Protein AF-A0AAX0Z2R6-F1 (afdb_monomer_lite)

Radius of gyration: 17.7 Å; chains: 1; bounding box: 43×33×50 Å

Foldseek 3Di:
DLPDPLVVLLVCLVVLNLVSLVNNLVVQLPPDPPDDPPNLAAGDPVSLVSLLVSLLVNLNQVSLQSSLLSCLSVQNNVSSLSSLVSNVVVPDPVSCLQSVVCVVCPVQNGFDQAPADAAFKWAFPDDPCGIDGPAPPWPWAHDRSWIFTDDPNDTWTWTATPVGWIFTSDVRSPRHIIHHDPPGRDHDDDPDHPPDD

Structure (mmCIF, N/CA/C/O backbone):
data_AF-A0AAX0Z2R6-F1
#
_entry.id   AF-A0AAX0Z2R6-F1
#
loop_
_atom_site.group_PDB
_atom_site.id
_atom_site.type_symbol
_atom_site.label_atom_id
_atom_site.label_alt_id
_atom_site.label_comp_id
_atom_site.label_asym_id
_atom_site.label_entity_id
_atom_site.label_seq_id
_atom_site.pdbx_PDB_ins_code
_atom_site.Cartn_x
_atom_site.Cartn_y
_atom_site.Cartn_z
_atom_site.occupancy
_atom_site.B_iso_or_equiv
_atom_site.auth_seq_id
_atom_site.auth_comp_id
_atom_site.auth_asym_id
_atom_site.auth_atom_id
_atom_site.pdbx_PDB_model_num
ATOM 1 N N . LEU A 1 1 ? -13.708 15.760 19.720 1.00 61.41 1 LEU A N 1
ATOM 2 C CA . LEU A 1 1 ? -12.783 14.630 19.450 1.00 61.41 1 LEU A CA 1
ATOM 3 C C . LEU A 1 1 ? -11.475 15.048 18.773 1.00 61.41 1 LEU A C 1
ATOM 5 O O . LEU A 1 1 ? -10.521 14.299 18.900 1.00 61.41 1 LEU A O 1
ATOM 9 N N . ALA A 1 2 ? -11.395 16.188 18.067 1.00 55.06 2 ALA A N 1
ATOM 10 C CA . ALA A 1 2 ? -10.161 16.590 17.373 1.00 55.06 2 ALA A CA 1
ATOM 11 C C . ALA A 1 2 ? -8.944 16.786 18.306 1.00 55.06 2 ALA A C 1
ATOM 13 O O . ALA A 1 2 ? -7.825 16.566 17.860 1.00 55.06 2 ALA A O 1
ATOM 14 N N . GLU A 1 3 ? -9.184 17.107 19.582 1.00 64.06 3 GLU A N 1
ATOM 15 C CA . GLU A 1 3 ? -8.170 17.342 20.627 1.00 64.06 3 GLU A CA 1
ATOM 16 C C . GLU A 1 3 ? -8.307 16.373 21.822 1.00 64.06 3 GLU A C 1
ATOM 18 O O . GLU A 1 3 ? -7.808 16.634 22.913 1.00 64.06 3 GLU A O 1
ATOM 23 N N . ALA A 1 4 ? -9.051 15.272 21.659 1.00 73.31 4 ALA A N 1
ATOM 24 C CA . ALA A 1 4 ? -9.264 14.319 22.748 1.00 73.31 4 ALA A CA 1
ATOM 25 C C . ALA A 1 4 ? -7.947 13.603 23.110 1.00 73.31 4 ALA A C 1
ATOM 27 O O . ALA A 1 4 ? -7.207 13.250 22.201 1.00 73.31 4 ALA A O 1
ATOM 28 N N . PRO A 1 5 ? -7.648 13.321 24.391 1.00 86.06 5 PRO A N 1
ATOM 29 C CA . PRO A 1 5 ? -6.484 12.516 2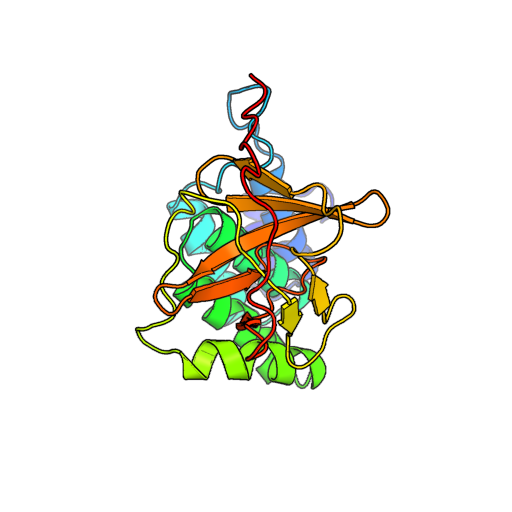4.758 1.00 86.06 5 PRO A CA 1
ATOM 30 C C . PRO A 1 5 ? -6.514 11.130 24.082 1.00 86.06 5 PRO A C 1
ATOM 32 O O . PRO A 1 5 ? -7.600 10.602 23.811 1.00 86.06 5 PRO A O 1
ATOM 35 N N . PRO A 1 6 ? -5.349 10.493 23.843 1.00 85.94 6 PRO A N 1
ATOM 36 C CA . PRO A 1 6 ? -5.254 9.259 23.057 1.00 85.94 6 PRO A CA 1
ATOM 37 C C . PRO A 1 6 ? -6.112 8.117 23.618 1.00 85.94 6 PRO A C 1
ATOM 39 O O . PRO A 1 6 ? -6.746 7.401 22.850 1.00 85.94 6 PRO A O 1
ATOM 42 N N . GLU A 1 7 ? -6.231 7.993 24.942 1.00 90.00 7 GLU A N 1
ATOM 43 C CA . GLU A 1 7 ? -7.103 6.994 25.580 1.00 90.00 7 GLU A CA 1
ATOM 44 C C . GLU A 1 7 ? -8.593 7.229 25.294 1.00 90.00 7 GLU A C 1
ATOM 46 O O . GLU A 1 7 ? -9.380 6.292 25.157 1.00 90.00 7 GLU A O 1
ATOM 51 N N . GLN A 1 8 ? -9.014 8.493 25.200 1.00 91.38 8 GLN A N 1
ATOM 52 C CA . GLN A 1 8 ? -10.384 8.828 24.826 1.00 91.38 8 GLN A CA 1
ATOM 53 C C . GLN A 1 8 ? -10.616 8.587 23.332 1.00 91.38 8 GLN A C 1
ATOM 55 O O . GLN A 1 8 ? -11.660 8.052 22.965 1.00 91.38 8 GLN A O 1
ATOM 60 N N . ALA A 1 9 ? -9.649 8.928 22.476 1.00 91.38 9 ALA A N 1
ATOM 61 C CA . ALA A 1 9 ? -9.717 8.629 21.048 1.00 91.38 9 ALA A CA 1
ATOM 62 C C . ALA A 1 9 ? -9.782 7.115 20.782 1.00 91.38 9 ALA A C 1
ATOM 64 O O . ALA A 1 9 ? -10.554 6.679 19.926 1.00 91.38 9 ALA A O 1
ATOM 65 N N . GLN A 1 10 ? -9.031 6.316 21.548 1.00 90.94 10 GLN A N 1
ATOM 66 C CA . GLN A 1 10 ? -9.084 4.859 21.481 1.00 90.94 10 GLN A CA 1
ATOM 67 C C . GLN A 1 10 ? -10.453 4.320 21.888 1.00 90.94 10 GLN A C 1
ATOM 69 O O . GLN A 1 10 ? -11.045 3.591 21.099 1.00 90.94 10 GLN A O 1
ATOM 74 N N . ARG A 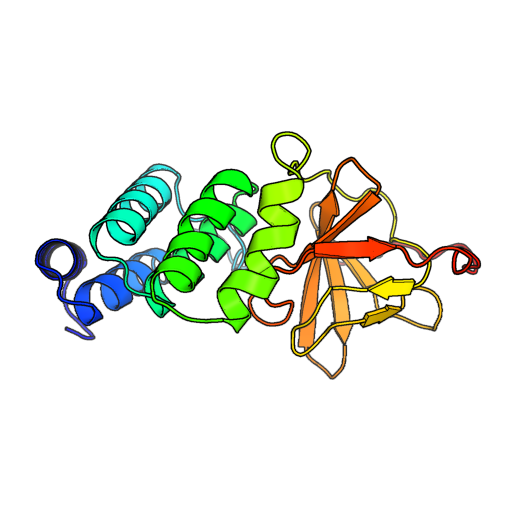1 11 ? -10.988 4.714 23.051 1.00 92.81 11 ARG A N 1
ATOM 75 C CA . ARG A 1 11 ? -12.332 4.284 23.478 1.00 92.81 11 ARG A CA 1
ATOM 76 C C . ARG A 1 11 ? -13.400 4.640 22.450 1.00 92.81 11 ARG A C 1
ATOM 78 O O . ARG A 1 11 ? -14.163 3.779 22.040 1.00 92.81 11 ARG A O 1
ATOM 85 N N . ALA A 1 12 ? -13.379 5.874 21.945 1.00 92.25 12 ALA A N 1
ATOM 86 C CA . ALA A 1 12 ? -14.306 6.302 20.902 1.00 92.25 12 ALA A CA 1
ATOM 87 C C . ALA A 1 12 ? -14.162 5.462 19.619 1.00 92.25 12 ALA A C 1
ATOM 89 O O . ALA A 1 12 ? -15.158 5.129 18.985 1.00 92.25 12 ALA A O 1
ATOM 90 N N . CYS A 1 13 ? -12.935 5.095 19.231 1.00 92.88 13 CYS A N 1
ATOM 91 C CA . CYS A 1 13 ? -12.725 4.184 18.108 1.00 92.88 13 CYS A CA 1
ATOM 92 C C . CYS A 1 13 ? -13.305 2.793 18.387 1.00 92.88 13 CYS A C 1
ATOM 94 O O . CYS A 1 13 ? -13.978 2.238 17.527 1.00 92.88 13 CYS A O 1
ATOM 96 N N . GLU A 1 14 ? -13.074 2.239 19.578 1.00 92.00 14 GLU A N 1
ATOM 97 C CA . GLU A 1 14 ? -13.593 0.930 19.997 1.00 92.00 14 GLU A CA 1
ATOM 98 C C . GLU A 1 14 ? -15.130 0.896 20.029 1.00 92.00 14 GLU A C 1
ATOM 100 O O . GLU A 1 14 ? -15.725 -0.113 19.657 1.00 92.00 14 GLU A O 1
ATOM 105 N N . GLU A 1 15 ? -15.765 2.022 20.353 1.00 92.75 15 GLU A N 1
ATOM 106 C CA . GLU A 1 15 ? -17.218 2.241 20.300 1.00 92.75 15 GLU A CA 1
ATOM 107 C C . GLU A 1 15 ? -17.766 2.475 18.875 1.00 92.75 15 GLU A C 1
ATOM 109 O O . GLU A 1 15 ? -18.962 2.704 18.697 1.00 92.75 15 GLU A O 1
ATOM 114 N N . GLY A 1 16 ? -16.919 2.435 17.841 1.00 87.44 16 GLY A N 1
ATOM 115 C CA . GLY A 1 16 ? -17.327 2.610 16.442 1.00 87.44 16 GLY A CA 1
ATOM 116 C C . GLY A 1 16 ? -17.438 4.055 15.972 1.00 87.44 16 GLY A C 1
ATOM 117 O O . GLY A 1 16 ? -17.896 4.327 14.859 1.00 87.44 16 GLY A O 1
ATOM 118 N N . VAL A 1 17 ? -16.960 5.015 16.762 1.00 90.06 17 VAL A N 1
ATOM 119 C CA . VAL A 1 17 ? -16.895 6.414 16.342 1.00 90.06 17 VAL A CA 1
ATOM 120 C C . VAL A 1 17 ? -15.693 6.599 15.416 1.00 90.06 17 VAL A C 1
ATOM 122 O O . VAL A 1 17 ? -14.554 6.764 15.856 1.00 90.06 17 VAL A O 1
ATOM 125 N N . GLY A 1 18 ? -15.934 6.643 14.102 1.00 85.94 18 GLY A N 1
ATOM 126 C CA . GLY A 1 18 ? -14.867 6.764 13.093 1.00 85.94 18 GLY A CA 1
ATOM 127 C C . GLY A 1 18 ? -13.947 7.987 13.266 1.00 85.94 18 GLY A C 1
ATOM 128 O O . GLY A 1 18 ? -12.752 7.933 12.951 1.00 85.94 18 GLY A O 1
ATOM 129 N N . ALA A 1 19 ? -14.464 9.084 13.834 1.00 87.62 19 ALA A N 1
ATOM 130 C CA . ALA A 1 19 ? -13.659 10.251 14.199 1.00 87.62 19 ALA A CA 1
ATOM 131 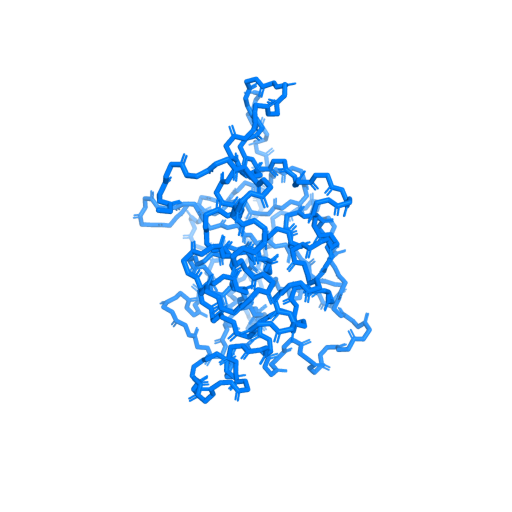C C . ALA A 1 19 ? -12.642 9.945 15.317 1.00 87.62 19 ALA A C 1
ATOM 133 O O . ALA A 1 19 ? -11.546 10.506 15.299 1.00 87.62 19 ALA A O 1
ATOM 134 N N . GLY A 1 20 ? -12.978 9.036 16.239 1.00 91.31 20 GLY A N 1
ATOM 135 C CA . GLY A 1 20 ? -12.081 8.515 17.271 1.00 91.31 20 GLY A CA 1
ATOM 136 C C . GLY A 1 20 ? -10.920 7.730 16.668 1.00 91.31 20 GLY A C 1
ATOM 137 O O . GLY A 1 20 ? -9.769 8.031 16.968 1.00 91.31 20 GLY A O 1
ATOM 138 N N . CYS A 1 21 ? -11.190 6.828 15.717 1.00 92.44 21 CYS A N 1
ATOM 139 C CA . CYS A 1 21 ? -10.135 6.069 15.029 1.00 92.44 21 CYS A CA 1
ATOM 140 C C . CYS A 1 21 ? -9.162 6.981 14.275 1.00 92.44 21 CYS A C 1
ATOM 142 O O . CYS A 1 21 ? -7.943 6.839 14.365 1.00 92.44 21 CYS A O 1
ATOM 144 N N . SER A 1 22 ? -9.706 7.977 13.574 1.00 90.06 22 SER A N 1
ATOM 145 C CA . SER A 1 22 ? -8.893 8.962 12.857 1.00 90.06 22 SER A CA 1
ATOM 146 C C . SER A 1 22 ? -8.070 9.839 13.810 1.00 90.06 22 SER A C 1
ATOM 148 O O . SER A 1 22 ? -6.949 10.212 13.476 1.00 90.06 22 SER A O 1
ATOM 150 N N . ALA A 1 23 ? -8.614 10.191 14.980 1.00 91.25 23 ALA A N 1
ATOM 151 C CA . ALA A 1 23 ? -7.888 10.940 16.003 1.00 91.25 23 ALA A CA 1
ATOM 152 C C . ALA A 1 23 ? -6.760 10.105 16.618 1.00 91.25 23 ALA A C 1
ATOM 154 O O . ALA A 1 23 ? -5.638 10.594 16.705 1.00 91.25 23 ALA A O 1
ATOM 155 N N . LEU A 1 24 ? -7.020 8.839 16.954 1.00 92.31 24 LEU A N 1
ATOM 156 C CA . LEU A 1 24 ? -6.014 7.935 17.509 1.00 92.31 24 LEU A CA 1
ATOM 157 C C . LEU A 1 24 ? -4.820 7.765 16.564 1.00 92.31 24 LEU A C 1
ATOM 159 O O . LEU A 1 24 ? -3.679 7.907 16.996 1.00 92.31 24 LEU A O 1
ATOM 163 N N . LEU A 1 25 ? -5.081 7.532 15.271 1.00 91.19 25 LEU A N 1
ATOM 164 C CA . LEU A 1 25 ? -4.021 7.451 14.264 1.00 91.19 25 LEU A CA 1
ATOM 165 C C . LEU A 1 25 ? -3.168 8.727 14.257 1.00 91.19 25 LEU A C 1
A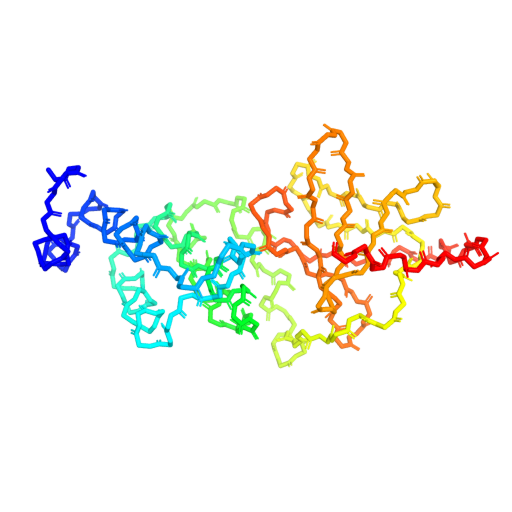TOM 167 O O . LEU A 1 25 ? -1.946 8.643 14.326 1.00 91.19 25 LEU A O 1
ATOM 171 N N . ARG A 1 26 ? -3.796 9.912 14.247 1.00 89.81 26 ARG A N 1
ATOM 172 C CA . ARG A 1 26 ? -3.065 11.188 14.303 1.00 89.81 26 ARG A CA 1
ATOM 173 C C . ARG A 1 26 ? -2.235 11.339 15.576 1.00 89.81 26 ARG A C 1
ATOM 175 O O . ARG A 1 26 ? -1.127 11.845 15.484 1.00 89.81 26 ARG A O 1
ATOM 182 N N . HIS A 1 27 ? -2.727 10.898 16.735 1.00 89.94 27 HIS A N 1
ATOM 183 C CA . HIS A 1 27 ? -1.950 10.957 17.977 1.00 89.94 27 HIS A CA 1
ATOM 184 C C . HIS A 1 27 ? -0.683 10.114 17.913 1.00 89.94 27 HIS A C 1
ATOM 186 O O . HIS A 1 27 ? 0.365 10.573 18.358 1.00 89.94 27 HIS A O 1
ATOM 192 N N . PHE A 1 28 ? -0.765 8.907 17.354 1.00 90.00 28 PHE A N 1
ATOM 193 C CA . PHE A 1 28 ? 0.414 8.059 17.202 1.00 90.00 28 PHE A CA 1
ATOM 194 C C . PHE A 1 28 ? 1.413 8.661 16.213 1.00 90.00 28 PHE A C 1
ATOM 196 O O . PHE A 1 28 ? 2.602 8.682 16.508 1.00 90.00 28 PHE A O 1
ATOM 203 N N . LEU A 1 29 ? 0.936 9.228 15.101 1.00 86.25 29 LEU A N 1
ATOM 204 C CA . LEU A 1 29 ? 1.792 9.889 14.108 1.00 86.25 29 LEU A CA 1
ATOM 205 C C . LEU A 1 29 ? 2.417 11.199 14.615 1.00 86.25 29 LEU A C 1
ATOM 207 O O . LEU A 1 29 ? 3.520 11.545 14.213 1.00 86.25 29 LEU A O 1
ATOM 211 N N . ALA A 1 30 ? 1.721 11.941 15.480 1.00 81.38 30 ALA A N 1
ATOM 212 C CA . ALA A 1 30 ? 2.200 13.209 16.030 1.00 81.38 30 ALA A CA 1
ATOM 213 C C . ALA A 1 30 ? 3.148 13.039 17.229 1.00 81.38 30 ALA A C 1
ATOM 215 O O . ALA A 1 30 ? 3.762 14.015 17.665 1.00 81.38 30 ALA A O 1
ATOM 216 N N . ALA A 1 31 ? 3.252 11.833 17.798 1.00 65.75 31 ALA A N 1
ATOM 217 C CA . ALA A 1 31 ? 4.172 11.575 18.895 1.00 65.75 31 ALA A CA 1
ATOM 218 C C . ALA A 1 31 ? 5.615 11.796 18.402 1.00 65.75 31 ALA A C 1
ATOM 220 O O . ALA A 1 31 ? 5.985 11.238 17.370 1.00 65.75 31 ALA A O 1
ATOM 221 N N . PRO A 1 32 ? 6.440 12.597 19.103 1.00 52.38 32 PRO A N 1
ATOM 222 C CA . PRO A 1 32 ? 7.781 12.919 18.640 1.00 52.38 32 PRO A CA 1
ATOM 223 C C . PRO A 1 32 ? 8.643 11.654 18.640 1.00 52.38 32 PRO A C 1
ATOM 225 O O . PRO A 1 32 ? 9.182 11.244 19.668 1.00 52.38 32 PRO A O 1
ATOM 228 N N . THR A 1 33 ? 8.791 11.032 17.473 1.00 52.75 33 THR A N 1
ATOM 229 C CA . THR A 1 33 ? 9.872 10.089 17.212 1.00 52.75 33 THR A CA 1
ATOM 230 C C . THR A 1 33 ? 11.167 10.885 17.305 1.00 52.75 33 THR A C 1
ATOM 232 O O . THR A 1 33 ? 11.403 11.822 16.543 1.00 52.75 33 THR A O 1
ATOM 235 N N . THR A 1 34 ? 11.984 10.583 18.304 1.00 38.16 34 THR A N 1
ATOM 236 C CA . THR A 1 34 ? 13.244 11.262 18.604 1.00 38.16 34 THR A CA 1
ATOM 237 C C . THR A 1 34 ? 14.278 11.077 17.484 1.00 38.16 34 THR A C 1
ATOM 239 O O . THR A 1 34 ? 15.187 10.265 17.606 1.00 38.16 34 THR A O 1
ATOM 242 N N . ARG A 1 35 ? 14.171 11.859 16.400 1.00 38.56 35 ARG A N 1
ATOM 243 C CA . ARG A 1 35 ? 15.275 12.378 15.566 1.00 38.56 35 ARG A CA 1
ATOM 244 C C . ARG A 1 35 ? 14.731 13.262 14.443 1.00 38.56 35 ARG A C 1
ATOM 246 O O . ARG A 1 35 ? 13.847 12.859 13.692 1.00 38.56 35 ARG A O 1
ATOM 253 N N . ALA A 1 36 ? 15.312 14.451 14.294 1.00 33.44 36 ALA A N 1
ATOM 254 C CA . ALA A 1 36 ? 15.147 15.264 13.094 1.00 33.44 36 ALA A CA 1
ATOM 255 C C . ALA A 1 36 ? 15.594 14.440 11.869 1.00 33.44 36 ALA A C 1
ATOM 257 O O . ALA A 1 36 ? 16.740 13.997 11.829 1.00 33.44 36 ALA A O 1
ATOM 258 N N . GLY A 1 37 ? 14.676 14.194 10.927 1.00 38.31 37 GLY A N 1
ATOM 259 C CA . GLY A 1 37 ? 14.938 13.472 9.672 1.00 38.31 37 GLY A CA 1
ATOM 260 C C . GLY A 1 37 ? 14.156 12.169 9.451 1.00 38.31 37 GLY A C 1
ATOM 261 O O . GLY A 1 37 ? 14.258 11.602 8.374 1.00 38.31 37 GLY A O 1
ATOM 262 N N . GLN A 1 38 ? 13.359 11.693 10.415 1.00 45.66 38 GLN A N 1
ATOM 263 C CA . GLN A 1 38 ? 12.642 10.406 10.326 1.00 45.66 38 GLN A CA 1
ATOM 264 C C . GLN A 1 38 ? 11.114 10.564 10.231 1.00 45.66 38 GLN A C 1
ATOM 266 O O . GLN A 1 38 ? 10.372 9.943 10.987 1.00 45.66 38 GLN A O 1
ATOM 271 N N . GLN A 1 39 ? 10.627 11.393 9.302 1.00 48.81 39 GLN A N 1
ATOM 272 C CA . GLN A 1 39 ? 9.181 11.484 9.026 1.00 48.81 39 GLN A CA 1
ATOM 273 C C . GLN A 1 39 ? 8.600 10.160 8.485 1.00 48.81 39 GLN A C 1
ATOM 275 O O . GLN A 1 39 ? 7.410 9.913 8.649 1.00 48.81 39 GLN A O 1
ATOM 280 N N . ASP A 1 40 ? 9.462 9.275 7.971 1.00 58.84 40 ASP A N 1
ATOM 281 C CA . ASP A 1 40 ? 9.102 7.965 7.416 1.00 58.84 40 ASP A CA 1
ATOM 282 C C . ASP A 1 40 ? 9.453 6.782 8.341 1.00 58.84 40 ASP A C 1
ATOM 284 O O . ASP A 1 40 ? 9.504 5.635 7.898 1.00 58.84 40 ASP A O 1
ATOM 288 N N . ALA A 1 41 ? 9.741 7.011 9.630 1.00 73.50 41 ALA A N 1
ATOM 289 C CA . ALA A 1 41 ? 9.955 5.896 10.554 1.00 73.50 41 ALA A CA 1
ATOM 290 C C . ALA A 1 41 ? 8.616 5.221 10.906 1.00 73.50 41 ALA A C 1
ATOM 292 O O . ALA A 1 41 ? 7.652 5.908 11.252 1.00 73.50 41 ALA A O 1
ATOM 293 N N . PRO A 1 42 ? 8.531 3.877 10.873 1.00 81.19 42 PRO A N 1
ATOM 294 C CA . PRO A 1 42 ? 7.295 3.192 11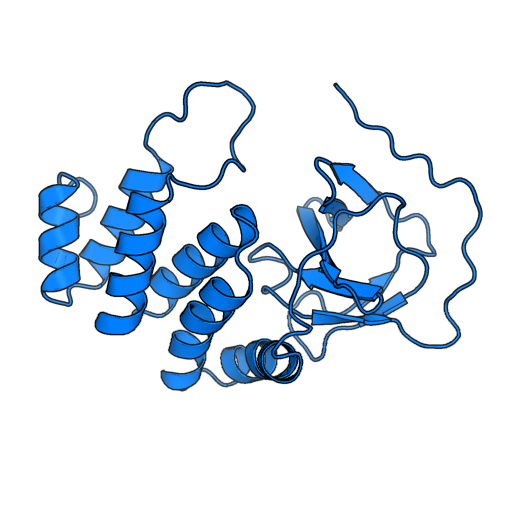.218 1.00 81.19 42 PRO A CA 1
ATOM 295 C C . PRO A 1 42 ? 6.935 3.423 12.683 1.00 81.19 42 PRO A C 1
ATOM 297 O O . PRO A 1 42 ? 7.801 3.389 13.563 1.00 81.19 42 PRO A O 1
ATOM 300 N N . LEU A 1 43 ? 5.634 3.538 12.960 1.00 89.81 43 LEU A N 1
ATOM 301 C CA . LEU A 1 43 ? 5.141 3.501 14.334 1.00 89.81 43 LEU A CA 1
ATOM 302 C C . LEU A 1 43 ? 5.632 2.235 15.072 1.00 89.81 43 LEU A C 1
ATOM 304 O O . LEU A 1 43 ? 5.773 1.162 14.459 1.00 89.81 43 LEU A O 1
ATOM 308 N N . PRO A 1 44 ? 5.828 2.309 16.406 1.00 91.94 44 PRO A N 1
ATOM 309 C CA . PRO A 1 44 ? 6.154 1.148 17.225 1.00 91.94 44 PRO A CA 1
ATOM 310 C C . PRO A 1 44 ? 5.213 -0.033 16.962 1.00 91.94 44 PRO A C 1
ATOM 312 O O . PRO A 1 44 ? 4.002 0.141 16.805 1.00 91.94 44 PRO A O 1
ATOM 315 N N . ALA A 1 45 ? 5.753 -1.255 16.967 1.00 93.12 45 ALA A N 1
ATOM 316 C CA . ALA A 1 45 ? 5.002 -2.461 16.606 1.00 93.12 45 ALA A CA 1
ATOM 317 C C . ALA A 1 45 ? 3.703 -2.638 17.417 1.00 93.12 45 ALA A C 1
ATOM 319 O O . ALA A 1 45 ? 2.674 -2.994 16.850 1.00 93.12 45 ALA A O 1
ATOM 320 N N . ALA A 1 46 ? 3.718 -2.317 18.716 1.00 93.00 46 ALA A N 1
ATOM 321 C CA . ALA A 1 46 ? 2.529 -2.382 19.570 1.00 93.00 46 ALA A CA 1
ATOM 322 C C . ALA A 1 46 ? 1.422 -1.405 19.127 1.00 93.00 46 ALA A C 1
ATOM 324 O O . ALA A 1 46 ? 0.238 -1.755 19.114 1.00 93.00 46 ALA A O 1
ATOM 325 N N . GLN A 1 47 ? 1.801 -0.194 18.708 1.00 94.38 47 GLN A N 1
ATOM 326 C CA . GLN A 1 47 ? 0.861 0.800 18.191 1.00 94.38 47 GLN A CA 1
ATOM 327 C C . GLN A 1 47 ? 0.294 0.350 16.842 1.00 94.38 47 GLN A C 1
ATOM 329 O O . GLN A 1 47 ? -0.924 0.346 16.669 1.00 94.38 47 GLN A O 1
ATOM 334 N N . ARG A 1 48 ? 1.141 -0.133 15.921 1.00 96.25 48 ARG A N 1
ATOM 335 C CA . ARG A 1 48 ? 0.688 -0.694 14.635 1.00 96.25 48 ARG A CA 1
ATOM 336 C C . ARG A 1 48 ? -0.257 -1.879 14.815 1.00 96.25 48 ARG A C 1
ATOM 338 O O . ARG A 1 48 ? -1.281 -1.937 14.145 1.00 96.25 48 ARG A O 1
ATOM 345 N N . ALA A 1 49 ? 0.037 -2.795 15.736 1.00 96.81 49 ALA A N 1
ATOM 346 C CA . ALA A 1 49 ? -0.836 -3.931 16.037 1.00 96.81 49 ALA A CA 1
ATOM 347 C C . ALA A 1 49 ? -2.204 -3.479 16.581 1.00 96.81 49 ALA A C 1
ATOM 349 O O . ALA A 1 49 ? -3.242 -4.011 16.184 1.00 96.81 49 ALA A O 1
ATOM 350 N N . THR A 1 50 ? -2.216 -2.453 17.438 1.00 95.56 50 THR A N 1
ATOM 351 C CA . THR A 1 50 ? -3.455 -1.849 17.956 1.00 95.56 50 THR A CA 1
ATOM 352 C C . THR A 1 50 ? -4.278 -1.245 16.818 1.00 95.56 50 THR A C 1
ATOM 354 O O . THR A 1 50 ? -5.465 -1.546 16.689 1.00 95.56 50 THR A O 1
ATOM 357 N N . LEU A 1 51 ? -3.646 -0.448 15.953 1.00 96.00 51 LEU A N 1
ATOM 358 C CA . LEU A 1 51 ? -4.289 0.154 14.785 1.00 96.00 51 LEU A CA 1
ATOM 359 C C . LEU A 1 51 ? -4.823 -0.905 13.807 1.00 96.00 51 LEU A C 1
ATOM 361 O O . LEU A 1 51 ? -5.952 -0.775 13.337 1.00 96.00 51 LEU A O 1
ATOM 365 N N . GLN A 1 52 ? -4.060 -1.975 13.554 1.00 97.44 52 GLN A N 1
ATOM 366 C CA . GLN A 1 52 ? -4.481 -3.099 12.712 1.00 97.44 52 GLN A CA 1
ATOM 367 C C . GLN A 1 52 ? -5.770 -3.728 13.234 1.00 97.44 52 GLN A C 1
ATOM 369 O O . GLN A 1 52 ? -6.748 -3.839 12.497 1.00 97.44 52 GLN A O 1
ATOM 374 N N . ARG A 1 53 ? -5.794 -4.095 14.521 1.00 96.69 53 ARG A N 1
ATOM 375 C CA . ARG A 1 53 ? -6.975 -4.677 15.166 1.00 96.69 53 ARG A CA 1
ATOM 376 C C . ARG A 1 53 ? -8.188 -3.758 15.022 1.00 96.69 53 ARG A C 1
ATOM 378 O O . ARG A 1 53 ? -9.254 -4.219 14.624 1.00 96.69 53 ARG A O 1
ATOM 385 N N . LEU A 1 54 ? -8.022 -2.470 15.323 1.00 95.81 54 LEU A N 1
ATOM 386 C CA . LEU A 1 54 ? -9.107 -1.493 15.236 1.00 95.81 54 LEU A CA 1
ATOM 387 C C . LEU A 1 54 ? -9.609 -1.318 13.799 1.00 95.81 54 LEU A C 1
ATOM 389 O O . LEU A 1 54 ? -10.812 -1.198 13.597 1.00 95.81 54 LEU A O 1
ATOM 393 N N . CYS A 1 55 ? -8.727 -1.339 12.795 1.00 96.00 55 CYS A N 1
ATOM 394 C CA . CYS A 1 55 ? -9.136 -1.238 11.393 1.00 96.00 55 CYS A CA 1
ATOM 395 C C . CYS A 1 55 ? -10.036 -2.417 10.999 1.00 96.00 55 CYS A C 1
ATOM 397 O O . CYS A 1 55 ? -11.125 -2.209 10.463 1.00 96.00 55 CYS A O 1
ATOM 399 N N . LEU A 1 56 ? -9.623 -3.642 11.334 1.00 94.81 56 LEU A N 1
ATOM 400 C CA . LEU A 1 56 ? -10.382 -4.853 11.015 1.00 94.81 56 LEU A CA 1
ATOM 401 C C . LEU A 1 56 ? -11.736 -4.909 11.743 1.00 94.81 56 LEU A C 1
ATOM 403 O O . LEU A 1 56 ? -12.708 -5.426 11.192 1.00 94.81 56 LEU A O 1
ATOM 407 N N . GLN A 1 57 ? -11.807 -4.360 12.961 1.00 93.69 57 GLN A N 1
ATOM 408 C CA . GLN A 1 57 ? -13.031 -4.298 13.765 1.00 93.69 57 GLN A CA 1
ATOM 409 C C . GLN A 1 57 ? -14.004 -3.224 13.268 1.00 93.69 57 GLN A C 1
ATOM 411 O O . GLN A 1 57 ? -15.170 -3.514 13.024 1.00 93.69 57 GLN A O 1
ATOM 416 N N . GLN A 1 58 ? -13.525 -1.989 13.112 1.00 90.88 58 GLN A N 1
ATOM 417 C CA . GLN A 1 58 ? -14.382 -0.821 12.879 1.00 90.88 58 GLN A CA 1
ATOM 418 C C . GLN A 1 58 ? -14.652 -0.549 11.403 1.00 90.88 58 GLN A C 1
ATOM 420 O O . GLN A 1 58 ? -15.570 0.190 11.057 1.00 90.88 58 GLN A O 1
ATOM 425 N N . ARG A 1 59 ? -13.835 -1.125 10.519 1.00 87.94 59 ARG A N 1
ATOM 426 C CA . ARG A 1 59 ? -13.996 -1.072 9.064 1.00 87.94 59 ARG A CA 1
ATOM 427 C C . ARG A 1 59 ? -14.077 0.335 8.457 1.00 87.94 59 ARG A C 1
ATOM 429 O O . ARG A 1 59 ? -14.644 0.546 7.387 1.00 87.94 59 ARG A O 1
ATOM 436 N N . GLY A 1 60 ? -13.478 1.321 9.124 1.00 86.44 60 GLY A N 1
ATOM 437 C CA . GLY A 1 60 ? -13.443 2.703 8.652 1.00 86.44 60 GLY A CA 1
ATOM 438 C C . GLY A 1 60 ? -12.448 2.890 7.506 1.00 86.44 60 GLY A C 1
ATOM 439 O O . GLY A 1 60 ? -11.244 2.881 7.740 1.00 86.44 60 GLY A O 1
ATOM 440 N N . GLY A 1 61 ? -12.933 3.135 6.284 1.00 87.25 61 GLY A N 1
ATOM 441 C CA . GLY A 1 61 ? -12.102 3.129 5.070 1.00 87.25 61 GLY A CA 1
ATOM 442 C C . GLY A 1 61 ? -10.852 4.021 5.120 1.00 87.25 61 GLY A C 1
ATOM 443 O O . GLY A 1 61 ? -9.738 3.521 5.010 1.00 87.25 61 GLY A O 1
ATOM 444 N N . ARG A 1 62 ? -11.011 5.333 5.362 1.00 87.81 62 ARG A N 1
ATOM 445 C CA . ARG A 1 62 ? -9.871 6.278 5.436 1.00 87.81 62 ARG A CA 1
ATOM 446 C C . ARG A 1 62 ? -8.888 5.927 6.555 1.00 87.81 62 ARG A C 1
ATOM 448 O O . ARG A 1 62 ? -7.686 6.112 6.404 1.00 87.81 62 ARG A O 1
ATOM 455 N N . PHE A 1 63 ? -9.408 5.446 7.681 1.00 92.94 63 PHE A N 1
ATOM 456 C CA . PHE A 1 63 ? -8.586 5.010 8.801 1.00 92.94 63 PHE A CA 1
ATOM 457 C C . PHE A 1 63 ? -7.749 3.788 8.409 1.00 92.94 63 PHE A C 1
ATOM 459 O O . PHE A 1 63 ? -6.533 3.819 8.560 1.00 92.94 63 PHE A O 1
ATOM 466 N N . CYS A 1 64 ? -8.375 2.771 7.818 1.00 94.56 64 CYS A N 1
ATOM 467 C CA . CYS A 1 64 ? -7.705 1.568 7.337 1.00 94.56 64 CYS A CA 1
ATOM 468 C C . CYS A 1 64 ? -6.645 1.838 6.265 1.00 94.56 64 CYS A C 1
ATOM 470 O O . CYS A 1 64 ? -5.603 1.191 6.280 1.00 94.56 64 CYS A O 1
ATOM 472 N N . THR A 1 65 ? -6.848 2.827 5.389 1.00 92.50 65 THR A N 1
ATOM 473 C CA . THR A 1 65 ? -5.808 3.272 4.448 1.00 92.50 65 THR A CA 1
ATOM 474 C C . THR A 1 65 ? -4.552 3.761 5.175 1.00 92.50 65 THR A C 1
ATOM 476 O O . THR A 1 65 ? -3.456 3.305 4.870 1.00 92.50 65 THR A O 1
ATOM 479 N N . GLY A 1 66 ? -4.704 4.610 6.197 1.00 92.38 66 GLY A N 1
ATOM 480 C CA . GLY A 1 66 ? -3.563 5.068 6.997 1.00 92.38 66 GLY A CA 1
ATOM 481 C C . GLY A 1 66 ? -2.912 3.952 7.825 1.00 92.38 66 GLY A C 1
ATOM 482 O O . GLY A 1 66 ? -1.702 3.958 8.032 1.00 92.38 66 GLY A O 1
ATOM 483 N N . VAL A 1 67 ? -3.686 2.952 8.265 1.00 94.94 67 VAL A N 1
ATOM 484 C CA . VAL A 1 67 ? -3.122 1.742 8.886 1.00 94.94 67 VAL A CA 1
ATOM 485 C C . VAL A 1 67 ? -2.276 0.960 7.882 1.00 94.94 67 VAL A C 1
ATOM 487 O O . VAL A 1 67 ? -1.162 0.567 8.220 1.00 94.94 67 VAL A O 1
ATOM 490 N N . ALA A 1 68 ? -2.766 0.764 6.655 1.00 95.00 68 ALA A N 1
ATOM 491 C CA . ALA A 1 68 ? -2.033 0.055 5.611 1.00 95.00 68 ALA A CA 1
ATOM 492 C C . ALA A 1 68 ? -0.690 0.721 5.292 1.00 95.00 68 ALA A C 1
ATOM 494 O O . ALA A 1 68 ? 0.332 0.040 5.234 1.00 95.00 68 ALA A O 1
ATOM 495 N N . GLU A 1 69 ? -0.678 2.047 5.176 1.00 92.81 69 GLU A N 1
ATOM 496 C CA . GLU A 1 69 ? 0.539 2.835 4.983 1.00 92.81 69 GLU A CA 1
ATOM 497 C C . GLU A 1 69 ? 1.566 2.585 6.096 1.00 92.81 69 GLU A C 1
ATOM 499 O O . GLU A 1 69 ? 2.724 2.284 5.821 1.00 92.81 69 GLU A O 1
ATOM 504 N N . GLN A 1 70 ? 1.139 2.576 7.361 1.00 94.44 70 GLN A N 1
ATOM 505 C CA . GLN A 1 70 ? 2.034 2.284 8.486 1.00 94.44 70 GLN A CA 1
ATOM 506 C C . GLN A 1 70 ? 2.593 0.858 8.470 1.00 94.44 70 GLN A C 1
ATOM 508 O O . GLN A 1 70 ? 3.733 0.633 8.884 1.00 94.44 70 GLN A O 1
ATOM 513 N N . GLN A 1 71 ? 1.824 -0.116 7.979 1.00 95.50 71 GLN A N 1
ATOM 514 C CA . GLN A 1 71 ? 2.340 -1.469 7.772 1.00 95.50 71 GLN A CA 1
ATOM 515 C C . GLN A 1 71 ? 3.354 -1.517 6.623 1.00 95.50 71 GLN A C 1
ATOM 517 O O . GLN A 1 71 ? 4.371 -2.195 6.742 1.00 95.50 71 GLN A O 1
ATOM 522 N N . LEU A 1 72 ? 3.134 -0.764 5.544 1.00 94.00 72 LEU A N 1
ATOM 523 C CA . LEU A 1 72 ? 4.059 -0.679 4.411 1.00 94.00 72 LEU A CA 1
ATOM 524 C C . LEU A 1 72 ? 5.376 0.005 4.777 1.00 94.00 72 LEU A C 1
ATOM 526 O O . LEU A 1 72 ? 6.440 -0.529 4.456 1.00 94.00 72 LEU A O 1
ATOM 530 N N . ILE A 1 73 ? 5.327 1.116 5.514 1.00 90.88 73 ILE A N 1
ATOM 531 C CA . ILE A 1 73 ? 6.517 1.784 6.063 1.00 90.88 73 ILE A CA 1
ATOM 532 C C . ILE A 1 73 ? 7.324 0.797 6.920 1.00 90.88 73 ILE A C 1
ATOM 534 O O . ILE A 1 73 ? 8.546 0.693 6.801 1.00 90.88 73 ILE A O 1
ATOM 538 N N . ALA A 1 74 ? 6.630 -0.019 7.716 1.00 92.81 74 ALA A N 1
ATOM 539 C CA . ALA A 1 74 ? 7.238 -1.070 8.521 1.00 92.81 74 ALA A CA 1
ATOM 540 C C . ALA A 1 74 ? 7.636 -2.339 7.752 1.00 92.81 74 ALA A C 1
ATOM 542 O O . ALA A 1 74 ? 8.152 -3.277 8.356 1.00 92.81 74 ALA A O 1
ATOM 543 N N . ARG A 1 75 ? 7.428 -2.363 6.432 1.00 93.50 75 ARG A N 1
ATOM 544 C CA . ARG A 1 75 ? 7.749 -3.472 5.526 1.00 93.50 75 ARG A CA 1
ATOM 545 C C . ARG A 1 75 ? 6.962 -4.760 5.811 1.00 93.50 75 ARG A C 1
ATOM 547 O O . ARG A 1 75 ? 7.459 -5.852 5.555 1.00 93.50 75 ARG A O 1
ATOM 554 N N . GLU A 1 76 ? 5.717 -4.616 6.259 1.00 95.31 76 GLU A N 1
ATOM 555 C CA . GLU A 1 76 ? 4.743 -5.684 6.534 1.00 95.31 76 GLU A CA 1
ATOM 556 C C . GLU A 1 76 ? 3.605 -5.684 5.483 1.00 95.31 76 GLU A C 1
ATOM 558 O O . GLU A 1 76 ? 2.447 -5.384 5.803 1.00 95.31 76 GLU A O 1
ATOM 563 N N . PRO A 1 77 ? 3.881 -5.989 4.199 1.00 95.19 77 PRO A N 1
ATOM 564 C CA . PRO A 1 77 ? 2.914 -5.789 3.116 1.00 95.19 77 PRO A CA 1
ATOM 565 C C . PRO A 1 77 ? 1.668 -6.681 3.240 1.00 95.19 77 PRO A C 1
ATOM 567 O O . PRO A 1 77 ? 0.579 -6.269 2.848 1.00 95.19 77 PRO A O 1
ATOM 570 N N . ALA A 1 78 ? 1.778 -7.863 3.853 1.00 94.50 78 ALA A N 1
ATOM 571 C CA . ALA A 1 78 ? 0.628 -8.734 4.093 1.00 94.50 78 ALA A CA 1
ATOM 572 C C . ALA A 1 78 ? -0.390 -8.114 5.070 1.00 94.50 78 ALA A C 1
ATOM 574 O O . ALA A 1 78 ? -1.599 -8.250 4.875 1.00 94.50 78 ALA A O 1
ATOM 575 N N . LEU A 1 79 ? 0.073 -7.409 6.111 1.00 96.38 79 LEU A N 1
ATOM 576 C CA . LEU A 1 79 ? -0.810 -6.688 7.036 1.00 96.38 79 LEU A CA 1
ATOM 577 C C . LEU A 1 79 ? -1.421 -5.450 6.372 1.00 96.38 79 LEU A C 1
ATOM 579 O O . LEU A 1 79 ? -2.586 -5.130 6.621 1.00 96.38 79 LEU A O 1
ATOM 583 N N . ALA A 1 80 ? -0.659 -4.787 5.499 1.00 96.00 80 ALA A N 1
ATOM 584 C CA . ALA A 1 80 ? -1.157 -3.665 4.716 1.00 96.00 80 ALA A CA 1
ATOM 585 C C . ALA A 1 80 ? -2.315 -4.077 3.802 1.00 96.00 80 ALA A C 1
ATOM 587 O O . ALA A 1 80 ? -3.372 -3.452 3.829 1.00 96.00 80 ALA A O 1
ATOM 588 N N . VAL A 1 81 ? -2.152 -5.176 3.059 1.00 95.62 81 VAL A N 1
ATOM 589 C CA . VAL A 1 81 ? -3.197 -5.722 2.181 1.00 95.62 81 VAL A CA 1
ATOM 590 C C . VAL A 1 81 ? -4.451 -6.098 2.964 1.00 95.62 81 VAL A C 1
ATOM 592 O O . VAL A 1 81 ? -5.548 -5.776 2.522 1.00 95.62 81 VAL A O 1
ATOM 595 N N . GLN A 1 82 ? -4.320 -6.680 4.161 1.00 95.44 82 GLN A N 1
ATOM 596 C CA . GLN A 1 82 ? -5.478 -6.945 5.026 1.00 95.44 82 GLN A CA 1
ATOM 597 C C . GLN A 1 82 ? -6.245 -5.665 5.385 1.00 95.44 82 GLN A C 1
ATOM 599 O O . GLN A 1 82 ? -7.474 -5.661 5.373 1.00 95.44 82 GLN A O 1
ATOM 604 N N . ALA A 1 83 ? -5.541 -4.571 5.687 1.00 95.31 83 ALA A N 1
ATOM 605 C CA . ALA A 1 83 ? -6.177 -3.292 5.989 1.00 95.31 83 ALA A CA 1
ATOM 606 C C . ALA A 1 83 ? -6.805 -2.643 4.739 1.00 95.31 83 ALA A C 1
ATOM 608 O O . ALA A 1 83 ? -7.900 -2.089 4.822 1.00 95.31 83 ALA A O 1
ATOM 609 N N . LEU A 1 84 ? -6.168 -2.744 3.568 1.00 93.56 84 LEU A N 1
ATOM 610 C CA . LEU A 1 84 ? -6.729 -2.251 2.301 1.00 93.56 84 LEU A CA 1
ATOM 611 C C . LEU A 1 84 ? -7.965 -3.046 1.864 1.00 93.56 84 LEU A C 1
ATOM 613 O O . LEU A 1 84 ? -8.928 -2.449 1.378 1.00 93.56 84 LEU A O 1
ATOM 617 N N . GLN A 1 85 ? -7.984 -4.360 2.108 1.00 93.81 85 GLN A N 1
ATOM 618 C CA . GLN A 1 85 ? -9.112 -5.229 1.772 1.00 93.81 85 GLN A CA 1
ATOM 619 C C . GLN A 1 85 ? -10.405 -4.782 2.459 1.00 93.81 85 GLN A C 1
ATOM 621 O O . GLN A 1 85 ? -11.466 -4.818 1.847 1.00 93.81 85 GLN A O 1
ATOM 626 N N . VAL A 1 86 ? -10.323 -4.241 3.676 1.00 93.81 86 VAL A N 1
ATOM 627 C CA . VAL A 1 86 ? -11.482 -3.668 4.376 1.00 93.81 86 VAL A CA 1
ATOM 628 C C . VAL A 1 86 ? -12.150 -2.546 3.572 1.00 93.81 86 VAL A C 1
ATOM 630 O O . VAL A 1 86 ? -13.372 -2.402 3.595 1.00 93.81 86 VAL A O 1
ATOM 633 N N . VAL A 1 87 ? -11.367 -1.743 2.844 1.00 88.88 87 VAL A N 1
ATOM 634 C CA . VAL A 1 87 ? -11.890 -0.664 1.992 1.00 88.88 87 VAL A CA 1
ATOM 635 C C . VAL A 1 87 ? -12.597 -1.235 0.762 1.00 88.88 87 VAL A C 1
ATOM 637 O O . VAL A 1 87 ? -13.632 -0.703 0.355 1.00 88.88 87 VAL A O 1
ATOM 640 N N . CYS A 1 88 ? -12.062 -2.319 0.193 1.00 91.12 88 CYS A N 1
ATOM 641 C CA . CYS A 1 88 ? -12.718 -3.069 -0.878 1.00 91.12 88 CYS A CA 1
ATOM 642 C C . CYS A 1 88 ? -14.042 -3.683 -0.396 1.00 91.12 88 CYS A C 1
ATOM 644 O O . CYS A 1 88 ? -15.082 -3.433 -1.005 1.00 91.12 88 CYS A O 1
ATOM 646 N N . ASP A 1 89 ? -14.031 -4.386 0.740 1.00 91.62 89 ASP A N 1
ATOM 647 C CA . ASP A 1 89 ? -15.206 -5.040 1.334 1.00 91.62 89 ASP A CA 1
ATOM 648 C C . ASP A 1 89 ? -16.331 -4.047 1.672 1.00 91.62 89 ASP A C 1
ATOM 650 O O . ASP A 1 89 ? -17.507 -4.407 1.694 1.00 91.62 89 ASP A O 1
ATOM 654 N N . ALA A 1 90 ? -15.990 -2.775 1.899 1.00 86.94 90 ALA A N 1
ATOM 655 C CA . ALA A 1 90 ? -16.947 -1.683 2.078 1.00 86.94 90 ALA A CA 1
ATOM 656 C C . ALA A 1 90 ? -17.613 -1.206 0.763 1.00 86.94 90 ALA A C 1
ATOM 658 O O . ALA A 1 90 ? -18.352 -0.220 0.771 1.00 86.94 90 ALA A O 1
ATOM 659 N N . GLY A 1 91 ? -17.356 -1.871 -0.370 1.00 84.62 91 GLY A N 1
ATOM 660 C CA . GLY A 1 91 ? -18.006 -1.626 -1.662 1.00 84.62 91 GLY A CA 1
ATOM 661 C C . GLY A 1 91 ? -17.314 -0.589 -2.553 1.00 84.62 91 GLY A C 1
ATOM 662 O O . GLY A 1 91 ? -17.912 -0.093 -3.509 1.00 84.62 91 GLY A O 1
ATOM 663 N N . ARG A 1 92 ? -16.059 -0.217 -2.266 1.00 85.38 92 ARG A N 1
ATOM 664 C CA . ARG A 1 92 ? -15.286 0.691 -3.130 1.00 85.38 92 ARG A CA 1
ATOM 665 C C . ARG A 1 92 ? -14.610 -0.101 -4.250 1.00 85.38 92 ARG A C 1
ATOM 667 O O . ARG A 1 92 ? -13.529 -0.643 -4.045 1.00 85.38 92 ARG A O 1
ATOM 674 N N . VAL A 1 93 ? -15.204 -0.091 -5.446 1.00 86.12 93 VAL A N 1
ATOM 675 C CA . VAL A 1 93 ? -14.697 -0.817 -6.634 1.00 86.12 93 VAL A CA 1
ATOM 676 C C . VAL A 1 93 ? -13.215 -0.542 -6.895 1.00 86.12 93 VAL A C 1
ATOM 678 O O . VAL A 1 93 ? -12.424 -1.477 -6.958 1.00 86.12 93 VAL A O 1
ATOM 681 N N . SER A 1 94 ? -12.806 0.729 -6.909 1.00 82.88 94 SER A N 1
ATOM 682 C CA . SER A 1 94 ? -11.402 1.078 -7.158 1.00 82.88 94 SER A CA 1
ATOM 683 C C . SER A 1 94 ? -10.440 0.555 -6.085 1.00 82.88 94 SER A C 1
ATOM 685 O O . SER A 1 94 ? -9.271 0.323 -6.368 1.00 82.88 94 SER A O 1
ATOM 687 N N . ALA A 1 95 ? -10.893 0.357 -4.841 1.00 86.81 95 ALA A N 1
ATOM 688 C CA . ALA A 1 95 ? -10.065 -0.260 -3.804 1.00 86.81 95 ALA A CA 1
ATOM 689 C C . ALA A 1 95 ? -9.884 -1.764 -4.050 1.00 86.81 95 ALA A C 1
ATOM 691 O O . ALA A 1 95 ? -8.796 -2.289 -3.815 1.00 86.81 95 ALA A O 1
ATOM 692 N N . CYS A 1 96 ? -10.919 -2.437 -4.555 1.00 89.62 96 CYS A N 1
ATOM 693 C CA . CYS A 1 96 ? -10.845 -3.838 -4.957 1.00 89.62 96 CYS A CA 1
ATOM 694 C C . CYS A 1 96 ? -9.890 -4.045 -6.133 1.00 89.62 96 CYS A C 1
ATOM 696 O O . CYS A 1 96 ? -9.028 -4.914 -6.054 1.00 89.62 96 CYS A O 1
ATOM 698 N N . GLU A 1 97 ? -9.980 -3.205 -7.167 1.00 88.50 97 GLU A N 1
ATOM 699 C CA . GLU A 1 97 ? -9.086 -3.251 -8.335 1.00 88.50 97 GLU A CA 1
ATOM 700 C C . GLU A 1 97 ? -7.612 -3.113 -7.940 1.00 88.50 97 GLU A C 1
ATOM 702 O O . GLU A 1 97 ? -6.759 -3.802 -8.486 1.00 88.50 97 GLU A O 1
ATOM 707 N N . ARG A 1 98 ? -7.304 -2.282 -6.936 1.00 86.62 98 ARG A N 1
ATOM 708 C CA . ARG A 1 98 ? -5.928 -2.121 -6.434 1.00 86.62 98 ARG A CA 1
ATOM 709 C C . ARG A 1 98 ? -5.467 -3.265 -5.535 1.00 86.62 98 ARG A C 1
ATOM 711 O O . ARG A 1 98 ? -4.280 -3.574 -5.504 1.00 86.62 98 ARG A O 1
ATOM 718 N N . THR A 1 99 ? -6.382 -3.879 -4.787 1.00 91.12 99 THR A N 1
ATOM 719 C CA . THR A 1 99 ? -6.039 -4.892 -3.776 1.00 91.12 99 THR A CA 1
ATOM 720 C C . THR A 1 99 ? -5.968 -6.300 -4.37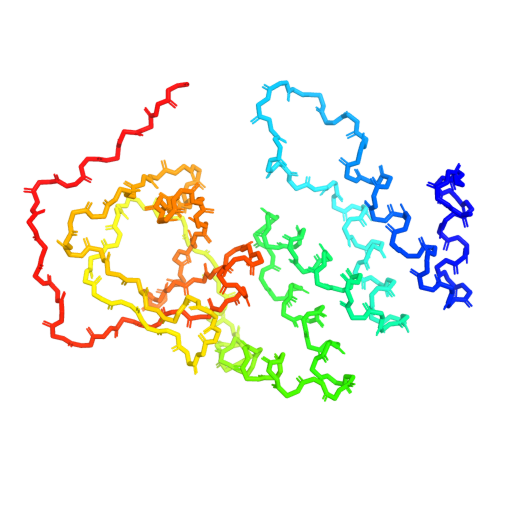4 1.00 91.12 99 THR A C 1
ATOM 722 O O . THR A 1 99 ? -5.136 -7.099 -3.947 1.00 91.12 99 THR A O 1
ATOM 725 N N . ALA A 1 100 ? -6.768 -6.602 -5.402 1.00 92.56 100 ALA A N 1
ATOM 726 C CA . ALA A 1 100 ? -6.775 -7.913 -6.053 1.00 92.56 100 ALA A CA 1
ATOM 727 C C . ALA A 1 100 ? -5.387 -8.340 -6.592 1.00 92.56 100 ALA A C 1
ATOM 729 O O . ALA A 1 100 ? -4.933 -9.419 -6.205 1.00 92.56 100 ALA A O 1
ATOM 730 N N . PRO A 1 101 ? -4.628 -7.501 -7.332 1.00 92.62 101 PRO A N 1
ATOM 731 C CA . PRO A 1 101 ? -3.289 -7.864 -7.815 1.00 92.62 101 PRO A CA 1
ATOM 732 C C . PRO A 1 101 ? -2.262 -8.125 -6.704 1.00 92.62 101 PRO A C 1
ATOM 734 O O . PRO A 1 101 ? -1.238 -8.772 -6.945 1.00 92.62 101 PRO A O 1
ATOM 737 N N . LEU A 1 102 ? -2.503 -7.587 -5.501 1.00 93.94 102 LEU A N 1
ATOM 738 C CA . LEU A 1 102 ? -1.669 -7.808 -4.318 1.00 93.94 102 LEU A CA 1
ATOM 739 C C . LEU A 1 102 ? -2.022 -9.118 -3.616 1.00 93.94 102 LEU A C 1
ATOM 741 O O . LEU A 1 102 ? -1.128 -9.811 -3.138 1.00 93.94 102 LEU A O 1
ATOM 745 N N . LEU A 1 103 ? -3.308 -9.471 -3.571 1.00 93.38 103 LEU A N 1
ATOM 746 C CA . LEU A 1 103 ? -3.769 -10.750 -3.035 1.00 93.38 103 LEU A CA 1
ATOM 747 C C . LEU A 1 103 ? -3.291 -11.927 -3.888 1.00 93.38 103 LEU A C 1
ATOM 749 O O . LEU A 1 103 ? -2.875 -12.944 -3.337 1.00 93.38 103 LEU A O 1
ATOM 753 N N . GLU A 1 104 ? -3.289 -11.771 -5.214 1.00 93.00 104 GLU A N 1
ATOM 754 C CA . GLU A 1 104 ? -2.800 -12.781 -6.164 1.00 93.00 104 GLU A CA 1
ATOM 755 C C . GLU A 1 104 ? -1.336 -13.176 -5.934 1.00 93.00 104 GLU A C 1
ATOM 757 O O . GLU A 1 104 ? -0.949 -14.301 -6.241 1.00 93.00 104 GLU A O 1
ATOM 762 N N . LEU A 1 105 ? -0.521 -12.272 -5.382 1.00 92.19 105 LEU A N 1
ATOM 763 C CA . LEU A 1 105 ? 0.874 -12.566 -5.057 1.00 92.19 105 LEU A CA 1
ATOM 764 C C . LEU A 1 105 ? 1.008 -13.565 -3.901 1.00 92.19 105 LEU A C 1
ATOM 766 O O . LEU A 1 105 ? 2.000 -14.285 -3.840 1.00 92.19 105 LEU A O 1
ATOM 770 N N . GLY A 1 106 ? 0.054 -13.618 -2.966 1.00 90.19 106 GLY A N 1
ATOM 771 C CA . GLY A 1 106 ? 0.127 -14.502 -1.801 1.00 90.19 106 GLY A CA 1
ATOM 772 C C . GLY A 1 106 ? 1.473 -14.401 -1.068 1.00 90.19 106 GLY A C 1
ATOM 773 O O . GLY A 1 106 ? 1.862 -13.334 -0.596 1.00 90.19 106 GLY A O 1
ATOM 774 N N . ALA A 1 107 ? 2.207 -15.515 -0.990 1.00 87.06 107 ALA A N 1
ATOM 775 C CA . ALA A 1 107 ? 3.526 -15.572 -0.351 1.00 87.06 107 ALA A CA 1
ATOM 776 C C . ALA A 1 107 ? 4.620 -14.772 -1.092 1.00 87.06 107 ALA A C 1
ATOM 778 O O . ALA A 1 107 ? 5.622 -14.397 -0.479 1.00 87.06 107 ALA A O 1
ATOM 779 N N . ASP A 1 108 ? 4.424 -14.473 -2.380 1.00 88.88 108 ASP A N 1
ATOM 780 C CA . ASP A 1 108 ? 5.343 -13.659 -3.180 1.00 88.88 108 ASP A CA 1
ATOM 781 C C . ASP A 1 108 ? 5.194 -12.156 -2.906 1.00 88.88 108 ASP A C 1
ATOM 783 O O . ASP A 1 108 ? 6.024 -11.361 -3.362 1.00 88.88 108 ASP A O 1
ATOM 787 N N . LEU A 1 109 ? 4.195 -11.748 -2.108 1.00 94.31 109 LEU A N 1
ATOM 788 C CA . LEU A 1 109 ? 4.070 -10.390 -1.579 1.00 94.31 109 LEU A CA 1
ATOM 789 C C . LEU A 1 109 ? 5.134 -10.149 -0.496 1.00 94.31 109 LEU A C 1
ATOM 791 O O . LEU A 1 109 ? 4.864 -10.036 0.701 1.00 94.31 109 LEU A O 1
ATOM 795 N N . ARG A 1 110 ? 6.386 -10.079 -0.939 1.00 92.94 110 ARG A N 1
ATOM 796 C CA . ARG A 1 110 ? 7.557 -9.880 -0.098 1.00 92.94 110 ARG A CA 1
ATOM 797 C C . ARG A 1 110 ? 8.409 -8.770 -0.678 1.00 92.94 110 ARG A C 1
ATOM 799 O O . ARG A 1 110 ? 8.968 -8.895 -1.769 1.00 92.94 110 ARG A O 1
ATOM 806 N N . LEU A 1 111 ? 8.541 -7.703 0.101 1.00 94.38 111 LEU A N 1
ATOM 807 C CA . LEU A 1 111 ? 9.410 -6.584 -0.225 1.00 94.38 111 LEU A CA 1
ATOM 808 C C . LEU A 1 111 ? 10.878 -7.026 -0.210 1.00 94.38 111 LEU A C 1
ATOM 810 O O . LEU A 1 111 ? 11.327 -7.743 0.689 1.00 94.38 111 LEU A O 1
ATOM 814 N N . VAL A 1 112 ? 11.637 -6.566 -1.199 1.00 93.31 112 VAL A N 1
ATOM 815 C CA . VAL A 1 112 ? 13.076 -6.792 -1.333 1.00 93.31 112 VAL A CA 1
ATOM 816 C C . VAL A 1 112 ? 13.775 -5.435 -1.408 1.00 93.31 112 VAL A C 1
ATOM 818 O O . VAL A 1 112 ? 13.334 -4.567 -2.158 1.00 93.31 112 VAL A O 1
ATOM 821 N N . PRO A 1 113 ? 14.867 -5.212 -0.653 1.00 91.06 113 PRO A N 1
ATOM 822 C CA . PRO A 1 113 ? 15.593 -3.951 -0.727 1.00 91.06 113 PRO A CA 1
ATOM 823 C C . PRO A 1 113 ? 16.198 -3.753 -2.121 1.00 91.06 113 PRO A C 1
ATOM 825 O O . PRO A 1 113 ? 16.960 -4.594 -2.612 1.00 91.06 113 PRO A O 1
ATOM 828 N N . ALA A 1 114 ? 15.891 -2.616 -2.741 1.00 90.25 114 ALA A N 1
ATOM 829 C CA . ALA A 1 114 ? 16.503 -2.197 -3.990 1.00 90.25 114 ALA A CA 1
ATOM 830 C C . ALA A 1 114 ? 18.005 -1.949 -3.788 1.00 90.25 114 ALA A C 1
ATOM 832 O O . ALA A 1 114 ? 18.410 -1.195 -2.907 1.00 90.25 114 ALA A O 1
ATOM 833 N N . ARG A 1 115 ? 18.835 -2.577 -4.629 1.00 88.81 115 ARG A N 1
ATOM 834 C CA . ARG A 1 115 ? 20.292 -2.327 -4.683 1.00 88.81 115 ARG A CA 1
ATOM 835 C C . ARG A 1 115 ? 20.712 -1.485 -5.883 1.00 88.81 115 ARG A C 1
ATOM 837 O O . ARG A 1 115 ? 21.839 -1.014 -5.947 1.00 88.81 115 ARG A O 1
ATOM 844 N N . ARG A 1 116 ? 19.827 -1.373 -6.871 1.00 86.56 116 ARG A N 1
ATOM 845 C CA . ARG A 1 116 ? 19.995 -0.620 -8.114 1.00 86.56 116 ARG A CA 1
ATOM 846 C C . ARG A 1 116 ? 18.639 -0.043 -8.489 1.00 86.56 116 ARG A C 1
ATOM 848 O O . ARG A 1 116 ? 17.615 -0.627 -8.130 1.00 86.56 116 ARG A O 1
ATOM 855 N N . LEU A 1 117 ? 18.645 1.075 -9.205 1.00 88.12 117 LEU A N 1
ATOM 856 C CA . LEU A 1 117 ? 17.416 1.626 -9.759 1.00 88.12 117 LEU A CA 1
ATOM 857 C C . LEU A 1 117 ? 16.797 0.636 -10.764 1.00 88.12 117 LEU A C 1
ATOM 859 O O . LEU A 1 117 ? 17.546 0.021 -11.535 1.00 88.12 117 LEU A O 1
ATOM 863 N N . PRO A 1 118 ? 15.461 0.464 -10.763 1.00 89.56 118 PRO A N 1
ATOM 864 C CA . PRO A 1 118 ? 14.768 -0.329 -11.771 1.00 89.56 118 PRO A CA 1
ATOM 865 C C . PRO A 1 118 ? 15.013 0.195 -13.192 1.00 89.56 118 PRO A C 1
ATOM 867 O O . PRO A 1 118 ? 15.447 1.330 -13.405 1.00 89.56 118 PRO A O 1
ATOM 870 N N . CYS A 1 119 ? 14.736 -0.656 -14.179 1.00 87.31 119 CYS A N 1
ATOM 871 C CA . CYS A 1 119 ? 14.935 -0.333 -15.585 1.00 87.31 119 CYS A CA 1
ATOM 872 C C . CYS A 1 119 ? 13.743 -0.760 -16.448 1.00 87.31 119 CYS A C 1
ATOM 874 O O . CYS A 1 119 ? 13.334 -1.929 -16.452 1.00 87.31 119 CYS A O 1
ATOM 876 N N . GLY A 1 120 ? 13.279 0.193 -17.252 1.00 89.50 120 GLY A N 1
ATOM 877 C CA . GLY A 1 120 ? 12.203 0.050 -18.219 1.00 89.50 120 GLY A CA 1
ATOM 878 C C . GLY A 1 120 ? 10.901 0.667 -17.744 1.00 89.50 120 GLY A C 1
ATOM 879 O O . GLY A 1 120 ? 10.887 1.445 -16.790 1.00 89.50 120 GLY A O 1
ATOM 880 N N . LEU A 1 121 ? 9.826 0.300 -18.431 1.00 91.69 121 LEU A N 1
ATOM 881 C CA . LEU A 1 121 ? 8.476 0.759 -18.155 1.00 91.69 121 LEU A CA 1
ATOM 882 C C . LEU A 1 121 ? 7.776 -0.225 -17.217 1.00 91.69 121 LEU A C 1
ATOM 884 O O . LEU A 1 121 ? 7.879 -1.444 -17.384 1.00 91.69 121 LEU A O 1
ATOM 888 N N . TYR A 1 122 ? 7.054 0.312 -16.247 1.00 94.19 122 TYR A N 1
ATOM 889 C CA . TYR A 1 122 ? 6.263 -0.431 -15.281 1.00 94.19 122 TYR A CA 1
ATOM 890 C C . TYR A 1 122 ? 4.827 0.085 -15.299 1.00 94.19 122 TYR A C 1
ATOM 892 O O . TYR A 1 122 ? 4.618 1.294 -15.349 1.00 94.19 122 TYR A O 1
ATOM 900 N N . GLN A 1 123 ? 3.854 -0.821 -15.251 1.00 94.56 123 GLN A N 1
ATOM 901 C CA . GLN A 1 123 ? 2.436 -0.502 -15.363 1.00 94.56 123 GLN A CA 1
ATOM 902 C C . GLN A 1 123 ? 1.620 -1.177 -14.259 1.00 94.56 123 GLN A C 1
ATOM 904 O O . GLN A 1 123 ? 1.778 -2.372 -14.002 1.00 94.56 123 GLN A O 1
ATOM 909 N N . ALA A 1 124 ? 0.770 -0.402 -13.597 1.00 93.81 124 ALA A N 1
ATOM 910 C CA . ALA A 1 124 ? -0.268 -0.876 -12.696 1.00 93.81 124 ALA A CA 1
ATOM 911 C C . ALA A 1 124 ? -1.592 -1.059 -13.451 1.00 93.81 124 ALA A C 1
ATOM 913 O O . ALA A 1 124 ? -1.786 -0.511 -14.533 1.00 93.81 124 ALA A O 1
ATOM 914 N N . ASP A 1 125 ? -2.516 -1.821 -12.866 1.00 85.94 125 ASP A N 1
ATOM 915 C CA . ASP A 1 125 ? -3.833 -2.075 -13.467 1.00 85.94 125 ASP A CA 1
ATOM 916 C C . ASP A 1 125 ? -4.794 -0.873 -13.373 1.00 85.94 125 ASP A C 1
ATOM 918 O O . ASP A 1 125 ? -5.881 -0.911 -13.948 1.00 85.94 125 ASP A O 1
ATOM 922 N N . GLY A 1 126 ? -4.420 0.194 -12.658 1.00 81.00 126 GLY A N 1
ATOM 923 C CA . GLY A 1 126 ? -5.226 1.406 -12.545 1.00 81.00 126 GLY A CA 1
ATOM 924 C C . GLY A 1 126 ? -4.555 2.525 -11.746 1.00 81.00 126 GLY A C 1
ATOM 925 O O . GLY A 1 126 ? -3.337 2.702 -11.780 1.00 81.00 126 GLY A O 1
ATOM 926 N N . GLY A 1 127 ? -5.373 3.282 -11.007 1.00 81.50 127 GLY A N 1
ATOM 927 C CA . GLY A 1 127 ? -4.942 4.431 -10.204 1.00 81.50 127 GLY A CA 1
ATOM 928 C C . GLY A 1 127 ? -4.593 5.670 -11.032 1.00 81.50 127 GLY A C 1
ATOM 929 O O . GLY A 1 127 ? -4.699 5.673 -12.251 1.00 81.50 127 GLY A O 1
ATOM 930 N N . VAL A 1 128 ? -4.242 6.762 -10.346 1.00 85.44 128 VAL A N 1
ATOM 931 C CA . VAL A 1 128 ? -3.912 8.042 -11.007 1.00 85.44 128 VAL A CA 1
ATOM 932 C C . VAL A 1 128 ? -2.548 7.965 -11.690 1.00 85.44 128 VAL A C 1
ATOM 934 O O . VAL A 1 128 ? -2.375 8.475 -12.790 1.00 85.44 128 VAL A O 1
ATOM 937 N N . ILE A 1 129 ? -1.592 7.305 -11.036 1.00 88.94 129 ILE A N 1
ATOM 938 C CA . ILE A 1 129 ? -0.254 7.053 -11.561 1.00 88.94 129 ILE A CA 1
ATOM 939 C C . ILE A 1 129 ? -0.199 5.573 -11.914 1.00 88.94 129 ILE A C 1
ATOM 941 O O . ILE A 1 129 ? 0.131 4.739 -11.071 1.00 88.94 129 ILE A O 1
ATOM 945 N N . ASP A 1 130 ? -0.588 5.242 -13.139 1.00 90.88 130 ASP A N 1
ATOM 946 C CA . ASP A 1 130 ? -0.641 3.862 -13.626 1.00 90.88 130 ASP A CA 1
ATOM 947 C C . ASP A 1 130 ? 0.663 3.424 -14.305 1.00 90.88 130 ASP A C 1
ATOM 949 O O . ASP A 1 130 ? 0.911 2.232 -14.453 1.00 90.88 130 ASP A O 1
ATOM 953 N N . THR A 1 131 ? 1.525 4.371 -14.673 1.00 91.94 131 THR A N 1
ATOM 954 C CA . THR A 1 131 ? 2.712 4.120 -15.486 1.00 91.94 131 THR A CA 1
ATOM 955 C C . THR A 1 131 ? 3.930 4.796 -14.874 1.00 91.94 131 THR A C 1
ATOM 957 O O . THR A 1 131 ? 3.908 5.985 -14.565 1.00 91.94 131 THR A O 1
ATOM 960 N N . ILE A 1 132 ? 5.014 4.035 -14.731 1.00 91.31 132 ILE A N 1
ATOM 961 C CA . ILE A 1 132 ? 6.315 4.524 -14.280 1.00 91.31 132 ILE A CA 1
ATOM 962 C C . ILE A 1 132 ? 7.353 4.140 -15.321 1.00 91.31 132 ILE A C 1
ATOM 964 O O . ILE A 1 132 ? 7.665 2.963 -15.516 1.00 91.31 132 ILE A O 1
ATOM 968 N N . ASP A 1 133 ? 7.915 5.146 -15.974 1.00 89.31 133 ASP A N 1
ATOM 969 C CA . ASP A 1 133 ? 9.024 4.961 -16.892 1.00 89.31 133 ASP A CA 1
ATOM 970 C C . ASP A 1 133 ? 10.327 5.242 -16.154 1.00 89.31 133 ASP A C 1
ATOM 972 O O . ASP A 1 133 ? 10.536 6.354 -15.683 1.00 89.31 133 ASP A O 1
ATOM 976 N N . PHE A 1 134 ? 11.211 4.251 -16.037 1.00 86.69 134 PHE A N 1
ATOM 977 C CA . PHE A 1 134 ? 12.580 4.486 -15.584 1.00 86.69 134 PHE A CA 1
ATOM 978 C C . PHE A 1 134 ? 13.514 4.812 -16.753 1.00 86.69 134 PHE A C 1
ATOM 980 O O . PHE A 1 134 ? 14.630 5.255 -16.511 1.00 86.69 134 PHE A O 1
ATOM 987 N N . ALA A 1 135 ? 13.148 4.543 -18.009 1.00 72.06 135 ALA A N 1
ATOM 988 C CA . ALA A 1 135 ? 14.025 4.649 -19.172 1.00 72.06 135 ALA A CA 1
ATOM 989 C C . ALA A 1 135 ? 14.404 6.100 -19.537 1.00 72.06 135 ALA A C 1
ATOM 991 O O . ALA A 1 135 ? 15.555 6.341 -19.915 1.00 72.06 135 ALA A O 1
ATOM 992 N N . ASN A 1 136 ? 13.489 7.056 -19.357 1.00 66.50 136 ASN A N 1
ATOM 993 C CA . ASN A 1 136 ? 13.555 8.387 -19.970 1.00 66.50 136 ASN A CA 1
ATOM 994 C C . ASN A 1 136 ? 13.767 9.546 -18.975 1.00 66.50 136 ASN A C 1
ATOM 996 O O . ASN A 1 136 ? 12.886 10.371 -18.763 1.00 66.50 136 ASN A O 1
ATOM 1000 N N . GLY A 1 137 ? 14.966 9.668 -18.393 1.00 60.78 137 GLY A N 1
ATOM 1001 C CA . GLY A 1 137 ? 15.344 10.881 -17.634 1.00 60.78 137 GLY A CA 1
ATOM 1002 C C . GLY A 1 137 ? 14.706 11.012 -16.244 1.00 60.78 137 GLY A C 1
ATOM 1003 O O . GLY A 1 137 ? 14.741 12.075 -15.627 1.00 60.78 137 GLY A O 1
ATOM 1004 N N . THR A 1 138 ? 14.161 9.915 -15.741 1.00 68.12 138 THR A N 1
ATOM 1005 C CA . THR A 1 138 ? 13.505 9.776 -14.447 1.00 68.12 138 THR A CA 1
ATOM 1006 C C . THR A 1 138 ? 14.435 10.136 -13.288 1.00 68.12 138 THR A C 1
ATOM 1008 O O . THR A 1 138 ? 15.484 9.511 -13.104 1.00 68.12 138 THR A O 1
ATOM 1011 N N . GLN A 1 139 ? 14.041 11.108 -12.462 1.00 80.31 139 GLN A N 1
ATOM 1012 C CA . GLN A 1 139 ? 14.777 11.485 -11.252 1.00 80.31 139 GLN A CA 1
ATOM 1013 C C . GLN A 1 139 ? 14.462 10.513 -10.108 1.00 80.31 139 GLN A C 1
ATOM 1015 O O . GLN A 1 139 ? 13.770 10.845 -9.147 1.00 80.31 139 GLN A O 1
ATOM 1020 N N . ALA A 1 140 ? 14.969 9.288 -10.231 1.00 87.12 140 ALA A N 1
ATOM 1021 C CA . ALA A 1 140 ? 14.853 8.262 -9.206 1.00 87.12 140 ALA A CA 1
ATOM 1022 C C . ALA A 1 140 ? 16.135 8.166 -8.370 1.00 87.12 140 ALA A C 1
ATOM 1024 O O . ALA A 1 140 ? 17.248 8.277 -8.888 1.00 87.12 140 ALA A O 1
ATOM 1025 N N . ARG A 1 141 ? 15.986 7.934 -7.067 1.00 87.81 141 ARG A N 1
ATOM 1026 C CA . ARG A 1 141 ? 17.082 7.693 -6.123 1.00 87.81 141 ARG A CA 1
ATOM 1027 C C . ARG A 1 141 ? 16.753 6.496 -5.249 1.00 87.81 141 ARG A C 1
ATOM 1029 O O . ARG A 1 141 ? 15.588 6.148 -5.078 1.00 87.81 141 ARG A O 1
ATOM 1036 N N . LEU A 1 142 ? 17.787 5.856 -4.718 1.00 89.62 142 LEU A N 1
ATOM 1037 C CA . LEU A 1 142 ? 17.605 4.849 -3.683 1.00 89.62 142 LEU A CA 1
ATOM 1038 C C . LEU A 1 142 ? 17.707 5.520 -2.322 1.00 89.62 142 LEU A C 1
ATOM 1040 O O . LEU A 1 142 ? 18.563 6.375 -2.139 1.00 89.62 142 LEU A O 1
ATOM 1044 N N . HIS A 1 143 ? 16.840 5.121 -1.399 1.00 88.56 143 HIS A N 1
ATOM 1045 C CA . HIS A 1 143 ? 16.917 5.509 0.003 1.00 88.56 143 HIS A CA 1
ATOM 1046 C C . HIS A 1 143 ? 16.397 4.348 0.852 1.00 88.56 143 HIS A C 1
ATOM 1048 O O . HIS A 1 143 ? 15.302 3.838 0.619 1.00 88.56 143 HIS A O 1
ATOM 1054 N N . GLU A 1 144 ? 17.223 3.834 1.766 1.00 87.19 144 GLU A N 1
ATOM 1055 C CA . GLU A 1 144 ? 16.907 2.669 2.613 1.00 87.19 144 GLU A CA 1
ATOM 1056 C C . GLU A 1 144 ? 16.280 1.463 1.864 1.00 87.19 144 GLU A C 1
ATOM 1058 O O . GLU A 1 144 ? 15.357 0.778 2.338 1.00 87.19 144 GLU A O 1
ATOM 1063 N N . GLY A 1 145 ? 16.767 1.196 0.648 1.00 89.12 145 GLY A N 1
ATOM 1064 C CA . GLY A 1 145 ? 16.286 0.114 -0.216 1.00 89.12 145 GLY A CA 1
ATOM 1065 C C . GLY A 1 145 ? 14.892 0.333 -0.822 1.00 89.12 145 GLY A C 1
ATOM 1066 O O . GLY A 1 145 ? 14.329 -0.619 -1.364 1.00 89.12 145 GLY A O 1
ATOM 1067 N N . ALA A 1 146 ? 14.323 1.533 -0.710 1.00 93.06 146 ALA A N 1
ATOM 1068 C CA . ALA A 1 146 ? 13.208 2.007 -1.523 1.00 93.06 146 ALA A CA 1
ATOM 1069 C C . ALA A 1 146 ? 13.720 2.828 -2.711 1.00 93.06 146 ALA A C 1
ATOM 1071 O O . ALA A 1 146 ? 14.846 3.323 -2.707 1.00 93.06 146 ALA A O 1
ATOM 1072 N N . VAL A 1 147 ? 12.877 2.956 -3.729 1.00 92.88 147 VAL A N 1
ATOM 1073 C CA . VAL A 1 147 ? 13.067 3.819 -4.890 1.00 92.88 147 VAL A CA 1
ATOM 1074 C C . VAL A 1 147 ? 12.206 5.057 -4.670 1.00 92.88 147 VAL A C 1
ATOM 1076 O O . VAL A 1 147 ? 10.983 4.954 -4.647 1.00 92.88 147 VAL A O 1
ATOM 1079 N N . HIS A 1 148 ? 12.850 6.204 -4.491 1.00 92.62 148 HIS A N 1
ATOM 1080 C CA . HIS A 1 148 ? 12.208 7.508 -4.378 1.00 92.62 148 HIS A CA 1
ATOM 1081 C C . HIS A 1 148 ? 12.262 8.171 -5.747 1.00 92.62 148 HIS A C 1
ATOM 1083 O O . HIS A 1 148 ? 13.344 8.444 -6.270 1.00 92.62 148 HIS A O 1
ATOM 1089 N N . LEU A 1 149 ? 11.101 8.392 -6.339 1.00 90.00 149 LEU A N 1
ATOM 1090 C CA . LEU A 1 149 ? 10.924 8.886 -7.692 1.00 90.00 149 LEU A CA 1
ATOM 1091 C C . LEU A 1 149 ? 10.302 10.280 -7.643 1.00 90.00 149 LEU A C 1
ATOM 1093 O O . LEU A 1 149 ? 9.190 10.423 -7.157 1.00 90.00 149 LEU A O 1
ATOM 1097 N N . GLN A 1 150 ? 10.997 11.295 -8.157 1.00 88.06 150 GLN A N 1
ATOM 1098 C CA . GLN A 1 150 ? 10.394 12.615 -8.345 1.00 88.06 150 GLN A CA 1
ATOM 1099 C C . GLN A 1 150 ? 9.589 12.642 -9.646 1.00 88.06 150 GLN A C 1
ATOM 1101 O O . GLN A 1 150 ? 10.155 12.434 -10.723 1.00 88.06 150 GLN A O 1
ATOM 1106 N N . GLN A 1 151 ? 8.294 12.928 -9.544 1.00 84.31 151 GLN A N 1
ATOM 1107 C CA . GLN A 1 151 ? 7.379 13.064 -10.673 1.00 84.31 151 GLN A CA 1
ATOM 1108 C C . GLN A 1 151 ? 6.391 14.195 -10.384 1.00 84.31 151 GLN A C 1
ATOM 1110 O O . GLN A 1 151 ? 5.791 14.233 -9.318 1.00 84.31 151 GLN A O 1
ATOM 1115 N N . ASP A 1 152 ? 6.270 15.149 -11.309 1.00 82.50 152 ASP A N 1
ATOM 1116 C CA . ASP A 1 152 ? 5.348 16.293 -11.206 1.00 82.50 152 ASP A CA 1
ATOM 1117 C C . ASP A 1 152 ? 5.457 17.108 -9.897 1.00 82.50 152 ASP A C 1
ATOM 1119 O O . ASP A 1 152 ? 4.500 17.725 -9.440 1.00 82.50 152 ASP A O 1
ATOM 1123 N N . GLY A 1 153 ? 6.654 17.144 -9.299 1.00 82.06 153 GLY A N 1
ATOM 1124 C CA . GLY A 1 153 ? 6.915 17.839 -8.033 1.00 82.06 153 GLY A CA 1
ATOM 1125 C C . GLY A 1 153 ? 6.557 17.037 -6.777 1.00 82.06 153 GLY A C 1
ATOM 1126 O O . GLY A 1 153 ? 6.768 17.532 -5.671 1.00 82.06 153 GLY A O 1
ATOM 1127 N N . GLU A 1 154 ? 6.072 15.805 -6.931 1.00 84.75 154 GLU A N 1
ATOM 1128 C CA . GLU A 1 154 ? 5.818 14.862 -5.846 1.00 84.75 154 GLU A CA 1
ATOM 1129 C C . GLU A 1 154 ? 6.882 13.759 -5.806 1.00 84.75 154 GLU A C 1
ATOM 1131 O O . GLU A 1 154 ? 7.472 13.383 -6.820 1.00 84.75 154 GLU A O 1
ATOM 1136 N N . THR A 1 155 ? 7.122 13.219 -4.610 1.00 88.94 155 THR A N 1
ATOM 1137 C CA . THR A 1 155 ? 7.968 12.036 -4.430 1.00 88.94 155 THR A CA 1
ATOM 1138 C C . THR A 1 155 ? 7.091 10.801 -4.311 1.00 88.94 155 THR A C 1
ATOM 1140 O O . THR A 1 155 ? 6.327 10.683 -3.361 1.00 88.94 155 THR A O 1
ATOM 1143 N N . LEU A 1 156 ? 7.248 9.876 -5.251 1.00 91.31 156 LEU A N 1
ATOM 1144 C CA . LEU A 1 156 ? 6.648 8.550 -5.224 1.00 91.31 156 LEU A CA 1
ATOM 1145 C C . LEU A 1 156 ? 7.629 7.568 -4.590 1.00 91.31 156 LEU A C 1
ATOM 1147 O O . LEU A 1 156 ? 8.811 7.539 -4.947 1.00 91.31 156 LEU A O 1
ATOM 1151 N N . VAL A 1 157 ? 7.145 6.734 -3.683 1.00 93.44 157 VAL A N 1
ATOM 1152 C CA . VAL A 1 157 ? 7.938 5.724 -2.991 1.00 93.44 157 VAL A CA 1
ATOM 1153 C C . VAL A 1 157 ? 7.517 4.346 -3.473 1.00 93.44 157 VAL A C 1
ATOM 1155 O O . VAL A 1 157 ? 6.367 3.926 -3.357 1.00 93.44 157 VAL A O 1
ATOM 1158 N N . LEU A 1 158 ? 8.485 3.611 -4.010 1.00 95.44 158 LEU A N 1
ATOM 1159 C CA . LEU A 1 158 ? 8.291 2.271 -4.549 1.00 95.44 158 LEU A CA 1
ATOM 1160 C C . LEU A 1 158 ? 9.272 1.310 -3.885 1.00 95.44 158 LEU A C 1
ATOM 1162 O O . LEU A 1 158 ? 10.423 1.663 -3.616 1.00 95.44 158 LEU A O 1
ATOM 1166 N N . ARG A 1 159 ? 8.870 0.060 -3.667 1.00 95.88 159 ARG A N 1
ATOM 1167 C CA . ARG A 1 159 ? 9.801 -1.006 -3.270 1.00 95.88 159 ARG A CA 1
ATOM 1168 C C . ARG A 1 159 ? 9.703 -2.204 -4.206 1.00 95.88 159 ARG A C 1
ATOM 1170 O O . ARG A 1 159 ? 8.597 -2.600 -4.561 1.00 95.88 159 ARG A O 1
ATOM 1177 N N . PRO A 1 160 ? 10.838 -2.815 -4.584 1.00 95.25 160 PRO A N 1
ATOM 1178 C CA . PRO A 1 160 ? 10.819 -4.052 -5.347 1.00 95.25 160 PRO A CA 1
ATOM 1179 C C . PRO A 1 160 ? 10.157 -5.198 -4.590 1.00 95.25 160 PRO A C 1
ATOM 1181 O O . PRO A 1 160 ? 10.341 -5.360 -3.382 1.00 95.25 160 PRO A O 1
ATOM 1184 N N . LEU A 1 161 ? 9.452 -6.034 -5.338 1.00 95.06 161 LEU A N 1
ATOM 1185 C CA . LEU A 1 161 ? 9.017 -7.360 -4.931 1.00 95.06 161 LEU A CA 1
ATOM 1186 C C . LEU A 1 161 ? 10.028 -8.408 -5.414 1.00 95.06 161 LEU A C 1
ATOM 1188 O O . LEU A 1 161 ? 10.834 -8.163 -6.316 1.00 95.06 161 LEU A O 1
ATOM 1192 N N . GLY A 1 162 ? 10.001 -9.599 -4.813 1.00 90.12 162 GLY A N 1
ATOM 1193 C CA . GLY A 1 162 ? 10.938 -10.681 -5.148 1.00 90.12 162 GLY A CA 1
ATOM 1194 C C . GLY A 1 162 ? 10.891 -11.143 -6.608 1.00 90.12 162 GLY A C 1
ATOM 1195 O O . GLY A 1 162 ? 11.889 -11.647 -7.116 1.00 90.12 162 GLY A O 1
ATOM 1196 N N . ASN A 1 163 ? 9.766 -10.925 -7.286 1.00 89.88 163 ASN A N 1
ATOM 1197 C CA . ASN A 1 163 ? 9.541 -11.270 -8.689 1.00 89.88 163 ASN A CA 1
ATOM 1198 C C . ASN A 1 163 ? 9.983 -10.171 -9.682 1.00 89.88 163 ASN A C 1
ATOM 1200 O O . ASN A 1 163 ? 9.862 -10.362 -10.889 1.00 89.88 163 ASN A O 1
ATOM 1204 N N . GLY A 1 164 ? 10.498 -9.035 -9.195 1.00 89.31 164 GLY A N 1
ATOM 1205 C CA . GLY A 1 164 ? 10.943 -7.912 -10.026 1.00 89.31 164 GLY A CA 1
ATOM 1206 C C . GLY A 1 164 ? 9.875 -6.854 -10.327 1.00 89.31 164 GLY A C 1
ATOM 1207 O O . GLY A 1 164 ? 10.210 -5.846 -10.954 1.00 89.31 164 GLY A O 1
ATOM 1208 N N . ASP A 1 165 ? 8.639 -7.046 -9.859 1.00 94.62 165 ASP A N 1
ATOM 1209 C CA . ASP A 1 165 ? 7.610 -6.003 -9.840 1.00 94.62 165 ASP A CA 1
ATOM 1210 C C . ASP A 1 165 ? 7.935 -4.938 -8.783 1.00 94.62 165 ASP A C 1
ATOM 1212 O O . ASP A 1 165 ? 8.809 -5.121 -7.928 1.00 94.62 165 ASP A O 1
ATOM 1216 N N . LEU A 1 166 ? 7.211 -3.823 -8.821 1.00 95.88 166 LEU A N 1
ATOM 1217 C CA . LEU A 1 166 ? 7.291 -2.773 -7.809 1.00 95.88 166 LEU A CA 1
ATOM 1218 C C . LEU A 1 166 ? 5.967 -2.672 -7.054 1.00 95.88 166 LEU A C 1
ATOM 1220 O O . LEU A 1 166 ? 4.896 -2.803 -7.641 1.00 95.88 166 LEU A O 1
ATOM 1224 N N . LEU A 1 167 ? 6.047 -2.412 -5.755 1.00 96.31 167 LEU A N 1
ATOM 1225 C CA . LEU A 1 167 ? 4.915 -2.053 -4.914 1.00 96.31 167 LEU A CA 1
ATOM 1226 C C . LEU A 1 167 ? 4.980 -0.558 -4.599 1.00 96.31 167 LEU A C 1
ATOM 1228 O O . LEU A 1 167 ? 6.009 -0.081 -4.118 1.00 96.31 167 LEU A O 1
ATOM 1232 N N . GLY A 1 168 ? 3.888 0.156 -4.863 1.00 94.94 168 GLY A N 1
ATOM 1233 C CA . GLY A 1 168 ? 3.645 1.506 -4.370 1.00 94.94 168 GLY A CA 1
ATOM 1234 C C . GLY A 1 168 ? 3.531 1.514 -2.851 1.00 94.94 168 GLY A C 1
ATOM 1235 O O . GLY A 1 168 ? 2.850 0.673 -2.267 1.00 94.94 168 GLY A O 1
ATOM 1236 N N . MET A 1 169 ? 4.231 2.436 -2.203 1.00 93.00 169 MET A N 1
ATOM 1237 C CA . MET A 1 169 ? 4.371 2.464 -0.746 1.00 93.00 169 MET A CA 1
ATOM 1238 C C . MET A 1 169 ? 3.573 3.594 -0.089 1.00 93.00 169 MET A C 1
ATOM 1240 O O . MET A 1 169 ? 3.555 3.680 1.136 1.00 93.00 169 MET A O 1
ATOM 1244 N N . ASP A 1 170 ? 2.910 4.430 -0.886 1.00 88.56 170 ASP A N 1
ATOM 1245 C CA . ASP A 1 170 ? 2.248 5.659 -0.455 1.00 88.56 170 ASP A CA 1
ATOM 1246 C C . ASP A 1 170 ? 0.869 5.845 -1.116 1.00 88.56 170 ASP A C 1
ATOM 1248 O O . ASP A 1 170 ? 0.416 5.053 -1.954 1.00 88.56 170 ASP A O 1
ATOM 1252 N N . ALA A 1 171 ? 0.174 6.907 -0.707 1.00 85.75 171 ALA A N 1
ATOM 1253 C CA . ALA A 1 171 ? -1.155 7.225 -1.210 1.00 85.75 171 ALA A CA 1
ATOM 1254 C C . ALA A 1 171 ? -1.147 7.672 -2.685 1.00 85.75 171 ALA A C 1
ATOM 1256 O O . ALA A 1 171 ? -2.118 7.408 -3.395 1.00 85.75 171 ALA A O 1
ATOM 1257 N N . GLN A 1 172 ? -0.069 8.308 -3.153 1.00 87.81 172 GLN A N 1
ATOM 1258 C CA . GLN A 1 172 ? 0.099 8.822 -4.517 1.00 87.81 172 GLN A CA 1
ATOM 1259 C C . GLN A 1 172 ? 0.166 7.679 -5.534 1.00 87.81 172 GLN A C 1
ATOM 1261 O O . GLN A 1 172 ? -0.537 7.675 -6.544 1.00 87.81 172 GLN A O 1
ATOM 1266 N N . THR A 1 173 ? 0.949 6.652 -5.216 1.00 90.00 173 THR A N 1
ATOM 1267 C CA . THR A 1 173 ? 1.026 5.389 -5.961 1.00 90.00 173 THR A CA 1
ATOM 1268 C C . THR A 1 173 ? -0.199 4.498 -5.737 1.00 90.00 173 THR A C 1
ATOM 1270 O O . THR A 1 173 ? -0.342 3.457 -6.379 1.00 90.00 173 THR A O 1
ATOM 1273 N N . GLY A 1 174 ? -1.098 4.878 -4.821 1.00 87.25 174 GLY A N 1
ATOM 1274 C CA . GLY A 1 174 ? -2.321 4.149 -4.494 1.00 87.25 174 GLY A CA 1
ATOM 1275 C C . GLY A 1 174 ? -2.077 2.758 -3.906 1.00 87.25 174 GLY A C 1
ATOM 1276 O O . GLY A 1 174 ? -2.981 1.921 -3.958 1.00 87.25 174 GLY A O 1
ATOM 1277 N N . TYR A 1 175 ? -0.873 2.507 -3.384 1.00 91.56 175 TYR A N 1
ATOM 1278 C CA . TYR A 1 175 ? -0.400 1.194 -2.935 1.00 91.56 175 TYR A CA 1
ATOM 1279 C C . TYR A 1 175 ? -0.450 0.107 -4.021 1.00 91.56 175 TYR A C 1
ATOM 1281 O O . TYR A 1 175 ? -0.682 -1.065 -3.735 1.00 91.56 175 TYR A O 1
ATOM 1289 N N . GLN A 1 176 ? -0.290 0.494 -5.288 1.00 93.25 176 GLN A N 1
ATOM 1290 C CA . GLN A 1 176 ? -0.483 -0.410 -6.418 1.00 93.25 176 GLN A CA 1
ATOM 1291 C C . GLN A 1 176 ? 0.710 -1.322 -6.687 1.00 93.25 176 GLN A C 1
ATOM 1293 O O . GLN A 1 176 ? 1.861 -0.992 -6.405 1.00 93.25 176 GLN A O 1
ATOM 1298 N N . ARG A 1 177 ? 0.432 -2.464 -7.319 1.00 95.50 177 ARG A N 1
ATOM 1299 C CA . ARG A 1 177 ? 1.454 -3.305 -7.939 1.00 95.50 177 ARG A CA 1
ATOM 1300 C C . ARG A 1 177 ? 1.734 -2.804 -9.349 1.00 95.50 177 ARG A C 1
ATOM 1302 O O . ARG A 1 177 ? 0.837 -2.800 -10.184 1.00 95.50 177 ARG A O 1
ATOM 1309 N N . TYR A 1 178 ? 2.986 -2.479 -9.630 1.00 95.56 178 TYR A N 1
ATOM 1310 C CA . TYR A 1 178 ? 3.456 -2.125 -10.959 1.00 95.56 178 TYR A CA 1
ATOM 1311 C C . TYR A 1 178 ? 4.253 -3.281 -11.556 1.00 95.56 178 TYR A C 1
ATOM 1313 O O . TYR A 1 178 ? 5.306 -3.670 -11.040 1.00 95.56 178 TYR A O 1
ATOM 1321 N N . ARG A 1 179 ? 3.752 -3.818 -12.665 1.00 95.00 179 ARG A N 1
ATOM 1322 C CA . ARG A 1 179 ? 4.364 -4.912 -13.412 1.00 95.00 179 ARG A CA 1
ATOM 1323 C C . ARG A 1 179 ? 5.245 -4.379 -14.517 1.00 95.00 179 ARG A C 1
ATOM 1325 O O . ARG A 1 179 ? 4.912 -3.413 -15.197 1.00 95.00 179 ARG A O 1
ATOM 1332 N N . ARG A 1 180 ? 6.376 -5.035 -14.726 1.00 92.19 180 ARG A N 1
ATOM 1333 C CA . ARG A 1 180 ? 7.304 -4.653 -15.786 1.00 92.19 180 ARG A CA 1
ATOM 1334 C C . ARG A 1 180 ? 6.701 -4.921 -17.167 1.00 92.19 180 ARG A C 1
ATOM 1336 O O . ARG A 1 180 ? 6.330 -6.055 -17.463 1.00 92.19 180 ARG A O 1
ATOM 1343 N N . VAL A 1 181 ? 6.685 -3.917 -18.041 1.00 92.25 181 VAL A N 1
ATOM 1344 C CA . VAL A 1 181 ? 6.233 -4.069 -19.430 1.00 92.25 181 VAL A CA 1
ATOM 1345 C C . VAL A 1 181 ? 7.320 -4.796 -20.239 1.00 92.25 181 VAL A C 1
ATOM 1347 O O . VAL A 1 181 ? 8.461 -4.314 -20.310 1.00 92.25 181 VAL A O 1
ATOM 1350 N N . PRO A 1 182 ? 7.026 -5.956 -20.856 1.00 88.38 182 PRO A N 1
ATOM 1351 C CA . PRO A 1 182 ? 7.998 -6.695 -21.659 1.00 88.38 182 PRO A CA 1
ATOM 1352 C C . PRO A 1 182 ? 8.586 -5.850 -22.799 1.00 88.38 182 PRO A C 1
ATOM 1354 O O . PRO A 1 182 ? 7.924 -4.984 -23.357 1.00 88.38 182 PRO A O 1
ATOM 1357 N N . GLY A 1 183 ? 9.852 -6.089 -23.149 1.00 84.88 183 GLY A N 1
ATOM 1358 C CA . GLY A 1 183 ? 10.523 -5.381 -24.251 1.00 84.88 183 GLY A CA 1
ATOM 1359 C C . GLY A 1 183 ? 11.056 -3.979 -23.923 1.00 84.88 183 GLY A C 1
ATOM 1360 O O . GLY A 1 183 ? 11.846 -3.446 -24.691 1.00 84.88 183 GLY A O 1
ATOM 1361 N N . THR A 1 184 ? 10.743 -3.408 -22.756 1.00 82.94 184 THR A N 1
ATOM 1362 C CA . THR A 1 184 ? 11.158 -2.037 -22.382 1.00 82.94 184 THR A CA 1
ATOM 1363 C C . THR A 1 184 ? 12.491 -1.967 -21.615 1.00 82.94 184 THR A C 1
ATOM 1365 O O . THR A 1 184 ? 12.782 -1.001 -20.926 1.00 82.94 184 THR A O 1
ATOM 1368 N N . ALA A 1 185 ? 13.340 -3.000 -21.691 1.00 71.44 185 ALA A N 1
ATOM 1369 C CA . ALA A 1 185 ? 14.558 -3.138 -20.870 1.00 71.44 185 ALA A CA 1
ATOM 1370 C C . ALA A 1 185 ? 15.773 -2.307 -21.266 1.00 71.44 185 ALA A C 1
ATOM 1372 O O . ALA A 1 185 ? 16.848 -2.486 -20.696 1.00 71.44 185 ALA A O 1
ATOM 1373 N N . GLN A 1 186 ? 15.622 -1.425 -22.239 1.00 72.62 186 GLN A N 1
ATOM 1374 C CA . GLN A 1 186 ? 16.734 -0.653 -22.757 1.00 72.62 186 GLN A CA 1
ATOM 1375 C C . GLN A 1 186 ? 16.897 0.601 -21.898 1.00 72.62 186 GLN A C 1
ATOM 1377 O O . GLN A 1 186 ? 16.131 1.553 -22.004 1.00 72.62 186 GLN A O 1
ATOM 1382 N N . CYS A 1 187 ? 17.889 0.573 -21.011 1.00 73.62 187 CYS A N 1
ATOM 1383 C CA . CYS A 1 187 ? 18.265 1.702 -20.169 1.00 73.62 187 CYS A CA 1
ATOM 1384 C C . CYS A 1 187 ? 19.740 2.019 -20.355 1.00 73.62 187 CYS A C 1
ATOM 1386 O O . CYS A 1 187 ? 20.570 1.111 -20.382 1.00 73.62 187 CYS A O 1
ATOM 1388 N N . THR A 1 188 ? 20.074 3.303 -20.408 1.00 62.47 188 THR A N 1
ATOM 1389 C CA . THR A 1 188 ? 21.463 3.762 -20.471 1.00 62.47 188 THR A CA 1
ATOM 1390 C C . THR A 1 188 ? 22.114 3.676 -19.077 1.00 62.47 188 THR A C 1
ATOM 1392 O O . THR A 1 188 ? 21.577 4.262 -18.131 1.00 62.47 188 THR A O 1
ATOM 1395 N N . PRO A 1 189 ? 23.234 2.948 -18.904 1.00 55.53 189 PRO A N 1
ATOM 1396 C CA . PRO A 1 189 ? 24.004 2.920 -17.655 1.00 55.53 189 PRO A CA 1
ATOM 1397 C C . PRO A 1 189 ? 25.037 4.073 -17.560 1.00 55.53 189 PRO A C 1
ATOM 1399 O O . PRO A 1 189 ? 25.432 4.592 -18.603 1.00 55.53 189 PRO A O 1
ATOM 1402 N N . PRO A 1 190 ? 25.549 4.431 -16.357 1.00 54.12 190 PRO A N 1
ATOM 1403 C CA . PRO A 1 190 ? 25.054 4.083 -15.028 1.00 54.12 190 PRO A CA 1
ATOM 1404 C C . PRO A 1 190 ? 24.033 5.119 -14.531 1.00 54.12 190 PRO A C 1
ATOM 1406 O O . PRO A 1 190 ? 24.199 6.322 -14.704 1.00 54.12 190 PRO A O 1
ATOM 1409 N N . ARG A 1 191 ? 22.985 4.656 -13.850 1.00 57.56 191 ARG A N 1
ATOM 1410 C CA . ARG A 1 191 ? 22.089 5.531 -13.085 1.00 57.56 191 ARG A CA 1
ATOM 1411 C C . ARG A 1 191 ? 22.536 5.474 -11.634 1.00 57.56 191 ARG A C 1
ATOM 1413 O O . ARG A 1 191 ? 22.054 4.638 -10.873 1.00 57.56 191 ARG A O 1
ATOM 1420 N N . GLU A 1 192 ? 23.575 6.241 -11.310 1.00 52.56 192 GLU A N 1
ATOM 1421 C CA . GLU A 1 192 ? 24.140 6.277 -9.961 1.00 52.56 192 GLU A CA 1
ATOM 1422 C C . GLU A 1 192 ? 23.071 6.679 -8.940 1.00 52.56 192 GLU A C 1
ATOM 1424 O O . GLU A 1 192 ? 22.419 7.718 -9.056 1.00 52.56 192 GLU A O 1
ATOM 1429 N N . ALA A 1 193 ? 22.916 5.842 -7.914 1.00 49.94 193 ALA A N 1
ATOM 1430 C CA . ALA A 1 193 ? 22.215 6.198 -6.697 1.00 49.94 193 ALA A CA 1
ATOM 1431 C C . ALA A 1 193 ? 23.078 7.216 -5.940 1.00 49.94 193 ALA A C 1
ATOM 1433 O O . ALA A 1 193 ? 24.065 6.853 -5.307 1.00 49.94 193 ALA A O 1
ATOM 1434 N N . ARG A 1 194 ? 22.727 8.501 -6.017 1.00 48.94 194 ARG A N 1
ATOM 1435 C CA . ARG A 1 194 ? 23.192 9.469 -5.022 1.00 48.94 194 ARG A CA 1
ATOM 1436 C C . ARG A 1 194 ? 22.296 9.345 -3.795 1.00 48.94 194 ARG A C 1
ATOM 1438 O O . ARG A 1 194 ? 21.230 9.957 -3.763 1.00 48.94 194 ARG A O 1
ATOM 1445 N N . ASP A 1 195 ? 22.738 8.561 -2.814 1.00 45.50 195 ASP A N 1
ATOM 1446 C CA . ASP A 1 195 ? 22.393 8.840 -1.418 1.00 45.50 195 ASP A CA 1
ATOM 1447 C C . ASP A 1 195 ? 22.974 10.230 -1.118 1.00 45.50 195 ASP A C 1
ATOM 1449 O O . ASP A 1 195 ? 24.192 10.422 -1.149 1.00 45.50 195 ASP A O 1
ATOM 1453 N N . LEU A 1 196 ? 22.112 11.232 -0.948 1.00 41.34 196 LEU A N 1
ATOM 1454 C CA . LEU A 1 196 ? 22.544 12.499 -0.367 1.00 41.34 196 LEU A CA 1
ATOM 1455 C C . LEU A 1 196 ? 22.482 12.337 1.161 1.00 41.34 196 LEU A C 1
ATOM 1457 O O . LEU A 1 196 ? 21.484 11.794 1.638 1.00 41.34 196 LEU A O 1
ATOM 1461 N N . PRO A 1 197 ? 23.540 12.740 1.887 1.00 41.31 197 PRO A N 1
ATOM 1462 C CA . PRO A 1 197 ? 23.605 12.647 3.344 1.00 41.31 197 PRO A CA 1
ATOM 1463 C C . PRO A 1 197 ? 22.553 13.509 4.048 1.00 41.31 197 PRO A C 1
ATOM 1465 O O . PRO A 1 197 ? 22.095 14.508 3.443 1.00 41.31 197 PRO A O 1
#

pLDDT: mean 85.18, std 14.12, range [33.44, 97.44]

Sequence (197 aa):
LAEAPPEQAQRACEEGVGAGCSALLRHFLAAPTTRAGQQDAPLPAAQRATLQRLCLQQRGGRFCTGVAEQQLIAREPALAVQALQVVCDAGRVSACERTAPLLELGADLRLVPARRLPCGLYQADGGVIDTIDFANGTQARLHEGAVHLQQDGETLVLRPLGNGDLLGMDAQTGYQRYRRVPGTAQCTPPREARDLP

Secondary structure (DSSP, 8-state):
-TT--HHHHHHHHHTT-HHHHHHHHHHHHHS--SSTT-TTPPPPHHHHHHHHHHHHHH--HHHHHHHHHHHHHTT-HHHHHHHHHHHHHTT-HHHHHHHHHHHTTGGG--B---SS---SEEE-SSSS--EEESSSS-EEEEETTEEEEEETTEEEEEEEBTTS-EEE-STTTTT-EEEEPTT----PSP-------